Protein AF-0000000085169472 (afdb_homodimer)

Structure (mmCIF, N/CA/C/O backbone):
data_AF-0000000085169472-model_v1
#
loop_
_entity.id
_entity.type
_entity.pdbx_description
1 polymer 'Transcription regulator protein'
#
loop_
_atom_site.group_PDB
_atom_site.id
_atom_site.type_symbol
_atom_site.label_atom_id
_atom_site.label_alt_id
_atom_site.label_comp_id
_atom_site.label_asym_id
_atom_site.label_entity_id
_atom_site.label_seq_id
_atom_site.pdbx_PDB_ins_code
_atom_site.Cartn_x
_atom_site.Cartn_y
_atom_site.Cartn_z
_atom_site.occupancy
_atom_site.B_iso_or_equiv
_atom_site.auth_seq_id
_atom_site.auth_comp_id
_atom_site.auth_asym_id
_atom_site.auth_atom_id
_atom_site.pdbx_PDB_model_num
ATOM 1 N N . MET A 1 1 ? 3.627 -5.59 19.656 1 39.91 1 MET A N 1
ATOM 2 C CA . MET A 1 1 ? 2.457 -4.805 19.281 1 39.91 1 MET A CA 1
ATOM 3 C C . MET A 1 1 ? 1.813 -5.359 18.016 1 39.91 1 MET A C 1
ATOM 5 O O . MET A 1 1 ? 2.498 -5.934 17.172 1 39.91 1 MET A O 1
ATOM 9 N N . ALA A 1 2 ? 0.664 -5.656 18.109 1 50.5 2 ALA A N 1
ATOM 10 C CA . ALA A 1 2 ? -0.085 -6.316 17.047 1 50.5 2 ALA A CA 1
ATOM 11 C C . ALA A 1 2 ? 0.059 -5.566 15.719 1 50.5 2 ALA A C 1
ATOM 13 O O . ALA A 1 2 ? -0.008 -4.336 15.688 1 50.5 2 ALA A O 1
ATOM 14 N N . ASP A 1 3 ? 0.753 -6.105 14.781 1 62.78 3 ASP A N 1
ATOM 15 C CA . ASP A 1 3 ? 0.99 -5.488 13.484 1 62.78 3 ASP A CA 1
ATOM 16 C C . ASP A 1 3 ? -0.325 -5.094 12.812 1 62.78 3 ASP A C 1
ATOM 18 O O . ASP A 1 3 ? -1.241 -5.91 12.703 1 62.78 3 ASP A O 1
ATOM 22 N N . HIS A 1 4 ? -0.541 -3.74 12.797 1 83.44 4 HIS A N 1
ATOM 23 C CA . HIS A 1 4 ? -1.794 -3.299 12.195 1 83.44 4 HIS A CA 1
ATOM 24 C C . HIS A 1 4 ? -1.567 -2.742 10.797 1 83.44 4 HIS A C 1
ATOM 26 O O . HIS A 1 4 ? -1.521 -1.524 10.609 1 83.44 4 HIS A O 1
ATOM 32 N N . ILE A 1 5 ? -1.307 -3.586 9.852 1 90.56 5 ILE A N 1
ATOM 33 C CA . ILE A 1 5 ? -1.221 -3.158 8.461 1 90.56 5 ILE A CA 1
ATOM 34 C C . ILE A 1 5 ? -2.625 -2.979 7.883 1 90.56 5 ILE A C 1
ATOM 36 O O . ILE A 1 5 ? -3.416 -3.924 7.859 1 90.56 5 ILE A O 1
ATOM 40 N N . PRO A 1 6 ? -2.893 -1.798 7.441 1 92.69 6 PRO A N 1
ATOM 41 C CA . PRO A 1 6 ? -4.223 -1.586 6.867 1 92.69 6 PRO A CA 1
ATOM 42 C C . PRO A 1 6 ? -4.539 -2.559 5.73 1 92.69 6 PRO A C 1
ATOM 44 O O . PRO A 1 6 ? -3.66 -2.881 4.926 1 92.69 6 PRO A O 1
ATOM 47 N N . SER A 1 7 ? -5.836 -3.008 5.715 1 92.25 7 SER A N 1
ATOM 48 C CA . SER A 1 7 ? -6.273 -3.945 4.688 1 92.25 7 SER A CA 1
ATOM 49 C C . SER A 1 7 ? -6.062 -3.373 3.289 1 92.25 7 SER A C 1
ATOM 51 O O . SER A 1 7 ? -5.781 -4.113 2.344 1 92.25 7 SER A O 1
ATOM 53 N N . GLN A 1 8 ? -6.191 -2.051 3.152 1 92.75 8 GLN A N 1
ATOM 54 C CA . GLN A 1 8 ? -6.012 -1.396 1.861 1 92.75 8 GLN A CA 1
ATOM 55 C C . GLN A 1 8 ? -4.613 -1.642 1.308 1 92.75 8 GLN A C 1
ATOM 57 O O . GLN A 1 8 ? -4.445 -1.861 0.107 1 92.75 8 GLN A O 1
ATOM 62 N N . LEU A 1 9 ? -3.586 -1.605 2.145 1 94.75 9 LEU A N 1
ATOM 63 C CA . LEU A 1 9 ? -2.213 -1.845 1.711 1 94.75 9 LEU A CA 1
ATOM 64 C C . LEU A 1 9 ? -2.039 -3.279 1.224 1 94.75 9 LEU A C 1
ATOM 66 O O . LEU A 1 9 ? -1.456 -3.512 0.162 1 94.75 9 LEU A O 1
ATOM 70 N N . LYS A 1 10 ? -2.596 -4.16 1.931 1 93.62 10 LYS A N 1
ATOM 71 C CA . LYS A 1 10 ? -2.5 -5.57 1.56 1 93.62 10 LYS A CA 1
ATOM 72 C C . LYS A 1 10 ? -3.162 -5.832 0.21 1 93.62 10 LYS A C 1
ATOM 74 O O . LYS A 1 10 ? -2.578 -6.48 -0.659 1 93.62 10 LYS A O 1
ATOM 79 N N . LYS A 1 11 ? -4.285 -5.301 0.028 1 92.81 11 LYS A N 1
ATOM 80 C CA . LYS A 1 11 ? -5.008 -5.453 -1.231 1 92.81 11 LYS A CA 1
ATOM 81 C C . LYS A 1 11 ? -4.246 -4.801 -2.383 1 92.81 11 LYS A C 1
ATOM 83 O O . LYS A 1 11 ? -4.266 -5.301 -3.508 1 92.81 11 LYS A O 1
ATOM 88 N N . GLY A 1 12 ? -3.594 -3.746 -2.1 1 94.5 12 GLY A N 1
ATOM 89 C CA . GLY A 1 12 ? -2.902 -2.971 -3.117 1 94.5 12 GLY A CA 1
ATOM 90 C C . GLY A 1 12 ? -1.712 -3.697 -3.717 1 94.5 12 GLY A C 1
ATOM 91 O O . GLY A 1 12 ? -1.34 -3.449 -4.863 1 94.5 12 GLY A O 1
ATOM 92 N N . VAL A 1 13 ? -1.147 -4.594 -2.941 1 96.19 13 VAL A N 1
ATOM 93 C CA . VAL A 1 13 ? 0.065 -5.246 -3.422 1 96.19 13 VAL A CA 1
ATOM 94 C C . VAL A 1 13 ? -0.26 -6.668 -3.875 1 96.19 13 VAL A C 1
ATOM 96 O O . VAL A 1 13 ? 0.625 -7.402 -4.32 1 96.19 13 VAL A O 1
ATOM 99 N N . LEU A 1 14 ? -1.444 -7.051 -3.824 1 95.31 14 LEU A N 1
ATOM 100 C CA . LEU A 1 14 ? -1.821 -8.445 -4.031 1 95.31 14 LEU A CA 1
ATOM 101 C C . LEU A 1 14 ? -1.452 -8.906 -5.441 1 95.31 14 LEU A C 1
ATOM 103 O O . LEU A 1 14 ? -0.801 -9.938 -5.609 1 95.31 14 LEU A O 1
ATOM 107 N N . GLU A 1 15 ? -1.901 -8.219 -6.465 1 96.31 15 GLU A N 1
ATOM 108 C CA . GLU A 1 15 ? -1.594 -8.602 -7.84 1 96.31 15 GLU A CA 1
ATOM 109 C C . GLU A 1 15 ? -0.087 -8.648 -8.078 1 96.31 15 GLU A C 1
ATOM 111 O O . GLU A 1 15 ? 0.427 -9.617 -8.648 1 96.31 15 GLU A O 1
ATOM 116 N N . LEU A 1 16 ? 0.583 -7.648 -7.66 1 97.25 16 LEU A N 1
ATOM 117 C CA . LEU A 1 16 ? 2.033 -7.574 -7.793 1 97.25 16 LEU A CA 1
ATOM 118 C C . LEU A 1 16 ? 2.701 -8.805 -7.184 1 97.25 16 LEU A C 1
ATOM 120 O O . LEU A 1 16 ? 3.543 -9.438 -7.824 1 97.25 16 LEU A O 1
ATOM 124 N N . CYS A 1 17 ? 2.312 -9.156 -5.984 1 97 17 CYS A N 1
ATOM 125 C CA . CYS A 1 17 ? 2.926 -10.266 -5.27 1 97 17 CYS A CA 1
ATOM 126 C C . CYS A 1 17 ? 2.607 -11.594 -5.949 1 97 17 CYS A C 1
ATOM 128 O O . CYS A 1 17 ? 3.473 -12.461 -6.062 1 97 17 CYS A O 1
ATOM 130 N N . VAL A 1 18 ? 1.383 -11.734 -6.406 1 97 18 VAL A N 1
ATOM 131 C CA . VAL A 1 18 ? 0.989 -12.977 -7.07 1 97 18 VAL A CA 1
ATOM 132 C C . VAL A 1 18 ? 1.802 -13.156 -8.352 1 97 18 VAL A C 1
ATOM 134 O O . VAL A 1 18 ? 2.322 -14.242 -8.617 1 97 18 VAL A O 1
ATOM 137 N N . LEU A 1 19 ? 1.901 -12.117 -9.156 1 98.12 19 LEU A N 1
ATOM 138 C CA . LEU A 1 19 ? 2.686 -12.203 -10.383 1 98.12 19 LEU A CA 1
ATOM 139 C C . LEU A 1 19 ? 4.145 -12.516 -10.078 1 98.12 19 LEU A C 1
ATOM 141 O O . LEU A 1 19 ? 4.785 -13.281 -10.797 1 98.12 19 LEU A O 1
ATOM 145 N N . ALA A 1 20 ? 4.648 -11.922 -9.039 1 98.06 20 ALA A N 1
ATOM 146 C CA . ALA A 1 20 ? 6.035 -12.156 -8.648 1 98.06 20 ALA A CA 1
ATOM 147 C C . ALA A 1 20 ? 6.254 -13.617 -8.266 1 98.06 20 ALA A C 1
ATOM 149 O O . ALA A 1 20 ? 7.262 -14.227 -8.633 1 98.06 20 ALA A O 1
ATOM 150 N N . LEU A 1 21 ? 5.383 -14.141 -7.461 1 97.19 21 LEU A N 1
ATOM 151 C CA . LEU A 1 21 ? 5.488 -15.539 -7.062 1 97.19 21 LEU A CA 1
ATOM 152 C C . LEU A 1 21 ? 5.434 -16.453 -8.281 1 97.19 21 LEU A C 1
ATOM 154 O O . LEU A 1 21 ? 6.199 -17.422 -8.375 1 97.19 21 LEU A O 1
ATOM 158 N N . LEU A 1 22 ? 4.559 -16.156 -9.242 1 97.88 22 LEU A N 1
ATOM 159 C CA . LEU A 1 22 ? 4.422 -16.969 -10.445 1 97.88 22 LEU A CA 1
ATOM 160 C C . LEU A 1 22 ? 5.648 -16.844 -11.336 1 97.88 22 LEU A C 1
ATOM 162 O O . LEU A 1 22 ? 5.965 -17.75 -12.109 1 97.88 22 LEU A O 1
ATOM 166 N N . ALA A 1 23 ? 6.289 -15.672 -11.273 1 97.94 23 ALA A N 1
ATOM 167 C CA . ALA A 1 23 ? 7.523 -15.492 -12.031 1 97.94 23 ALA A CA 1
ATOM 168 C C . ALA A 1 23 ? 8.617 -16.422 -11.523 1 97.94 23 ALA A C 1
ATOM 170 O O . ALA A 1 23 ? 9.547 -16.75 -12.266 1 97.94 23 ALA A O 1
ATOM 171 N N . GLN A 1 24 ? 8.562 -16.781 -10.289 1 96.62 24 GLN A N 1
ATOM 172 C CA . GLN A 1 24 ? 9.539 -17.688 -9.695 1 96.62 24 GLN A CA 1
ATOM 173 C C . GLN A 1 24 ? 9.258 -19.141 -10.078 1 96.62 24 GLN A C 1
ATOM 175 O O . GLN A 1 24 ? 10.141 -20 -9.984 1 96.62 24 GLN A O 1
ATOM 180 N N . GLY A 1 25 ? 7.996 -19.484 -10.406 1 96.88 25 GLY A N 1
ATOM 181 C CA . GLY A 1 25 ? 7.57 -20.812 -10.812 1 96.88 25 GLY A CA 1
ATOM 182 C C . GLY A 1 25 ? 6.062 -20.969 -10.875 1 96.88 25 GLY A C 1
ATOM 183 O O . GLY A 1 25 ? 5.34 -20.328 -10.109 1 96.88 25 GLY A O 1
ATOM 184 N N . ASP A 1 26 ? 5.637 -21.875 -11.758 1 97.62 26 ASP A N 1
ATOM 185 C CA . ASP A 1 26 ? 4.211 -22.172 -11.836 1 97.62 26 ASP A CA 1
ATOM 186 C C . ASP A 1 26 ? 3.672 -22.641 -10.484 1 97.62 26 ASP A C 1
ATOM 188 O O . ASP A 1 26 ? 4.383 -23.297 -9.719 1 97.62 26 ASP A O 1
ATOM 192 N N . SER A 1 27 ? 2.465 -22.25 -10.203 1 95.62 27 SER A N 1
ATOM 193 C CA . SER A 1 27 ? 1.878 -22.609 -8.914 1 95.62 27 SER A CA 1
ATOM 194 C C . SER A 1 27 ? 0.357 -22.672 -9 1 95.62 27 SER A C 1
ATOM 196 O O . SER A 1 27 ? -0.237 -22.203 -9.977 1 95.62 27 SER A O 1
ATOM 198 N N . TYR A 1 28 ? -0.267 -23.312 -8.047 1 93.62 28 TYR A N 1
ATOM 199 C CA . TYR A 1 28 ? -1.722 -23.328 -7.949 1 93.62 28 TYR A CA 1
ATOM 200 C C . TYR A 1 28 ? -2.207 -22.359 -6.883 1 93.62 28 TYR A C 1
ATOM 202 O O . TYR A 1 28 ? -1.407 -21.828 -6.109 1 93.62 28 TYR A O 1
ATOM 210 N N . ALA A 1 29 ? -3.492 -22.062 -6.918 1 93.38 29 ALA A N 1
ATOM 211 C CA . ALA A 1 29 ? -4.074 -20.969 -6.141 1 93.38 29 ALA A CA 1
ATOM 212 C C . ALA A 1 29 ? -3.832 -21.172 -4.645 1 93.38 29 ALA A C 1
ATOM 214 O O . ALA A 1 29 ? -3.488 -20.234 -3.932 1 93.38 29 ALA A O 1
ATOM 215 N N . TYR A 1 30 ? -3.926 -22.359 -4.219 1 91.5 30 TYR A N 1
ATOM 216 C CA . TYR A 1 30 ? -3.74 -22.641 -2.799 1 91.5 30 TYR A CA 1
ATOM 217 C C . TYR A 1 30 ? -2.318 -22.312 -2.359 1 91.5 30 TYR A C 1
ATOM 219 O O . TYR A 1 30 ? -2.115 -21.719 -1.301 1 91.5 30 TYR A O 1
ATOM 227 N N . ASP A 1 31 ? -1.383 -22.797 -3.035 1 93.31 31 ASP A N 1
ATOM 228 C CA . ASP A 1 31 ? 0.024 -22.547 -2.738 1 93.31 31 ASP A CA 1
ATOM 229 C C . ASP A 1 31 ? 0.322 -21.047 -2.736 1 93.31 31 ASP A C 1
ATOM 231 O O . ASP A 1 31 ? 1.03 -20.547 -1.858 1 93.31 31 ASP A O 1
ATOM 235 N N . LEU A 1 32 ? -0.209 -20.312 -3.686 1 94.94 32 LEU A N 1
ATOM 236 C CA . LEU A 1 32 ? -0.05 -18.859 -3.742 1 94.94 32 LEU A CA 1
ATOM 237 C C . LEU A 1 32 ? -0.631 -18.203 -2.496 1 94.94 32 LEU A C 1
ATOM 239 O O . LEU A 1 32 ? 0.01 -17.344 -1.889 1 94.94 32 LEU A O 1
ATOM 243 N N . ALA A 1 33 ? -1.833 -18.594 -2.125 1 93.38 33 ALA A N 1
ATOM 244 C CA . ALA A 1 33 ? -2.506 -18.047 -0.952 1 93.38 33 ALA A CA 1
ATOM 245 C C . ALA A 1 33 ? -1.686 -18.281 0.313 1 93.38 33 ALA A C 1
ATOM 247 O O . ALA A 1 33 ? -1.556 -17.375 1.151 1 93.38 33 ALA A O 1
ATOM 248 N N . ARG A 1 34 ? -1.184 -19.438 0.42 1 92.25 34 ARG A N 1
ATOM 249 C CA . ARG A 1 34 ? -0.379 -19.797 1.584 1 92.25 34 ARG A CA 1
ATOM 250 C C . ARG A 1 34 ? 0.875 -18.938 1.669 1 92.25 34 ARG A C 1
ATOM 252 O O . ARG A 1 34 ? 1.219 -18.438 2.742 1 92.25 34 ARG A O 1
ATOM 259 N N . ASN A 1 35 ? 1.586 -18.797 0.582 1 92 35 ASN A N 1
ATOM 260 C CA . ASN A 1 35 ? 2.791 -17.984 0.546 1 92 35 ASN A CA 1
ATOM 261 C C . ASN A 1 35 ? 2.486 -16.516 0.887 1 92 35 ASN A C 1
ATOM 263 O O . ASN A 1 35 ? 3.232 -15.883 1.631 1 92 35 ASN A O 1
ATOM 267 N N . LEU A 1 36 ? 1.405 -15.984 0.36 1 92.19 36 LEU A N 1
ATOM 268 C CA . LEU A 1 36 ? 1.018 -14.594 0.607 1 92.19 36 LEU A CA 1
ATOM 269 C C . LEU A 1 36 ? 0.623 -14.398 2.066 1 92.19 36 LEU A C 1
ATOM 271 O O . LEU A 1 36 ? 0.947 -13.367 2.666 1 92.19 36 LEU A O 1
ATOM 275 N N . ALA A 1 37 ? -0.19 -15.328 2.607 1 90.25 37 ALA A N 1
ATOM 276 C CA . ALA A 1 37 ? -0.566 -15.266 4.016 1 90.25 37 ALA A CA 1
ATOM 277 C C . ALA A 1 37 ? 0.668 -15.203 4.91 1 90.25 37 ALA A C 1
ATOM 279 O O . ALA A 1 37 ? 0.708 -14.43 5.871 1 90.25 37 ALA A O 1
ATOM 280 N N . GLN A 1 38 ? 1.667 -15.961 4.523 1 88 38 GLN A N 1
ATOM 281 C CA . GLN A 1 38 ? 2.896 -16.016 5.309 1 88 38 GLN A CA 1
ATOM 282 C C . GLN A 1 38 ? 3.703 -14.734 5.16 1 88 38 GLN A C 1
ATOM 284 O O . GLN A 1 38 ? 4.281 -14.242 6.133 1 88 38 GLN A O 1
ATOM 289 N N . ALA A 1 39 ? 3.678 -14.188 4.039 1 86.44 39 ALA A N 1
ATOM 290 C CA . ALA A 1 39 ? 4.574 -13.078 3.746 1 86.44 39 ALA A CA 1
ATOM 291 C C . ALA A 1 39 ? 3.932 -11.742 4.125 1 86.44 39 ALA A C 1
ATOM 293 O O . ALA A 1 39 ? 4.602 -10.852 4.66 1 86.44 39 ALA A O 1
ATOM 294 N N . VAL A 1 40 ? 2.643 -11.555 3.83 1 86.62 40 VAL A N 1
ATOM 295 C CA . VAL A 1 40 ? 2.035 -10.242 4.02 1 86.62 40 VAL A CA 1
ATOM 296 C C . VAL A 1 40 ? 0.724 -10.383 4.789 1 86.62 40 VAL A C 1
ATOM 298 O O . VAL A 1 40 ? -0.061 -9.438 4.871 1 86.62 40 VAL A O 1
ATOM 301 N N . ASP A 1 41 ? 0.448 -11.508 5.414 1 86.69 41 ASP A N 1
ATOM 302 C CA . ASP A 1 41 ? -0.727 -11.758 6.242 1 86.69 41 ASP A CA 1
ATOM 303 C C . ASP A 1 41 ? -2.014 -11.445 5.48 1 86.69 41 ASP A C 1
ATOM 305 O O . ASP A 1 41 ? -2.877 -10.719 5.98 1 86.69 41 ASP A O 1
ATOM 309 N N . MET A 1 42 ? -2.043 -11.883 4.27 1 81.75 42 MET A N 1
ATOM 310 C CA . MET A 1 42 ? -3.254 -11.75 3.463 1 81.75 42 MET A CA 1
ATOM 311 C C . MET A 1 42 ? -4.098 -13.016 3.539 1 81.75 42 MET A C 1
ATOM 313 O O . MET A 1 42 ? -3.559 -14.125 3.582 1 81.75 42 MET A O 1
ATOM 317 N N . GLY A 1 43 ? -5.387 -12.766 3.84 1 67.69 43 GLY A N 1
ATOM 318 C CA . GLY A 1 43 ? -6.266 -13.922 3.947 1 67.69 43 GLY A CA 1
ATOM 319 C C . GLY A 1 43 ? -6.375 -14.711 2.658 1 67.69 43 GLY A C 1
ATOM 320 O O . GLY A 1 43 ? -6.184 -14.164 1.57 1 67.69 43 GLY A O 1
ATOM 321 N N . GLU A 1 44 ? -6.648 -15.914 2.688 1 63.81 44 GLU A N 1
ATOM 322 C CA . GLU A 1 44 ? -6.754 -16.906 1.626 1 63.81 44 GLU A CA 1
ATOM 323 C C . GLU A 1 44 ? -7.891 -16.578 0.666 1 63.81 44 GLU A C 1
ATOM 325 O O . GLU A 1 44 ? -7.812 -16.875 -0.527 1 63.81 44 GLU A O 1
ATOM 330 N N . GLY A 1 45 ? -8.812 -15.812 1.125 1 72.81 45 GLY A N 1
ATOM 331 C CA . GLY A 1 45 ? -10.008 -15.672 0.308 1 72.81 45 GLY A CA 1
ATOM 332 C C . GLY A 1 45 ? -9.844 -14.664 -0.82 1 72.81 45 GLY A C 1
ATOM 333 O O . GLY A 1 45 ? -10.68 -14.602 -1.724 1 72.81 45 GLY A O 1
ATOM 334 N N . THR A 1 46 ? -8.781 -13.984 -0.962 1 82.69 46 THR A N 1
ATOM 335 C CA . THR A 1 46 ? -8.672 -12.906 -1.932 1 82.69 46 THR A CA 1
ATOM 336 C C . THR A 1 46 ? -7.977 -13.383 -3.201 1 82.69 46 THR A C 1
ATOM 338 O O . THR A 1 46 ? -7.957 -12.672 -4.211 1 82.69 46 THR A O 1
ATOM 341 N N . ILE A 1 47 ? -7.598 -14.602 -3.309 1 89.81 47 ILE A N 1
ATOM 342 C CA . ILE A 1 47 ? -6.719 -15.047 -4.383 1 89.81 47 ILE A CA 1
ATOM 343 C C . ILE A 1 47 ? -7.551 -15.539 -5.562 1 89.81 47 ILE A C 1
ATOM 345 O O . ILE A 1 47 ? -7.219 -15.273 -6.719 1 89.81 47 ILE A O 1
ATOM 349 N N . TYR A 1 48 ? -8.68 -16.188 -5.27 1 90.75 48 TYR A N 1
ATOM 350 C CA . TYR A 1 48 ? -9.422 -16.859 -6.328 1 90.75 48 TYR A CA 1
ATOM 351 C C . TYR A 1 48 ? -10.008 -15.844 -7.305 1 90.75 48 TYR A C 1
ATOM 353 O O . TYR A 1 48 ? -9.836 -15.969 -8.523 1 90.75 48 TYR A O 1
ATOM 361 N N . PRO A 1 49 ? -10.695 -14.883 -6.852 1 93.69 49 PRO A N 1
ATOM 362 C CA . PRO A 1 49 ? -11.188 -13.867 -7.781 1 93.69 49 PRO A CA 1
ATOM 363 C C . PRO A 1 49 ? -10.07 -13.172 -8.547 1 93.69 49 PRO A C 1
ATOM 365 O O . PRO A 1 49 ? -10.219 -12.875 -9.734 1 93.69 49 PRO A O 1
ATOM 368 N N . LEU A 1 50 ? -8.984 -12.938 -7.961 1 95.62 50 LEU A N 1
ATOM 369 C CA . LEU A 1 50 ? -7.84 -12.312 -8.617 1 95.62 50 LEU A CA 1
ATOM 370 C C . LEU A 1 50 ? -7.305 -13.203 -9.742 1 95.62 50 LEU A C 1
ATOM 372 O O . LEU A 1 50 ? -7.031 -12.719 -10.844 1 95.62 50 LEU A O 1
ATOM 376 N N . MET A 1 51 ? -7.172 -14.492 -9.453 1 95.31 51 MET A N 1
ATOM 377 C CA . MET A 1 51 ? -6.652 -15.422 -10.453 1 95.31 51 MET A CA 1
ATOM 378 C C . MET A 1 51 ? -7.547 -15.445 -11.688 1 95.31 51 MET A C 1
ATOM 380 O O . MET A 1 51 ? -7.055 -15.453 -12.82 1 95.31 51 MET A O 1
ATOM 384 N N . ARG A 1 52 ? -8.844 -15.477 -11.43 1 95.12 52 ARG A N 1
ATOM 385 C CA . ARG A 1 52 ? -9.789 -15.445 -12.539 1 95.12 52 ARG A CA 1
ATOM 386 C C . ARG A 1 52 ? -9.609 -14.18 -13.375 1 95.12 52 ARG A C 1
ATOM 388 O O . ARG A 1 52 ? -9.586 -14.242 -14.609 1 95.12 52 ARG A O 1
ATOM 395 N N . ARG A 1 53 ? -9.484 -13.031 -12.742 1 97.12 53 ARG A N 1
ATOM 396 C CA . ARG A 1 53 ? -9.305 -11.766 -13.445 1 97.12 53 ARG A CA 1
ATOM 397 C C . ARG A 1 53 ? -7.996 -11.758 -14.227 1 97.12 53 ARG A C 1
ATOM 399 O O . ARG A 1 53 ? -7.961 -11.328 -15.383 1 97.12 53 ARG A O 1
ATOM 406 N N . LEU A 1 54 ? -6.926 -12.25 -13.641 1 98.06 54 LEU A N 1
ATOM 407 C CA . LEU A 1 54 ? -5.621 -12.281 -14.289 1 98.06 54 LEU A CA 1
ATOM 408 C C . LEU A 1 54 ? -5.652 -13.156 -15.531 1 98.06 54 LEU A C 1
ATOM 410 O O . LEU A 1 54 ? -4.996 -12.852 -16.531 1 98.06 54 LEU A O 1
ATOM 414 N N . GLN A 1 55 ? -6.379 -14.227 -15.406 1 97.88 55 GLN A N 1
ATOM 415 C CA . GLN A 1 55 ? -6.555 -15.102 -16.562 1 97.88 55 GLN A CA 1
ATOM 416 C C . GLN A 1 55 ? -7.359 -14.414 -17.656 1 97.88 55 GLN A C 1
ATOM 418 O O . GLN A 1 55 ? -6.977 -14.445 -18.828 1 97.88 55 GLN A O 1
ATOM 423 N N . THR A 1 56 ? -8.469 -13.812 -17.266 1 97.62 56 THR A N 1
ATOM 424 C CA . THR A 1 56 ? -9.328 -13.094 -18.203 1 97.62 56 THR A CA 1
ATOM 425 C C . THR A 1 56 ? -8.547 -11.977 -18.891 1 97.62 56 THR A C 1
ATOM 427 O O . THR A 1 56 ? -8.727 -11.742 -20.094 1 97.62 56 THR A O 1
ATOM 430 N N . ASP A 1 57 ? -7.613 -11.336 -18.172 1 97.94 57 ASP A N 1
ATOM 431 C CA . ASP A 1 57 ? -6.828 -10.211 -18.672 1 97.94 57 ASP A CA 1
ATOM 432 C C . ASP A 1 57 ? -5.641 -10.703 -19.5 1 97.94 57 ASP A C 1
ATOM 434 O O . ASP A 1 57 ? -4.906 -9.906 -20.078 1 97.94 57 ASP A O 1
ATOM 438 N N . GLY A 1 58 ? -5.434 -12 -19.516 1 98.44 58 GLY A N 1
ATOM 439 C CA . GLY A 1 58 ? -4.379 -12.602 -20.312 1 98.44 58 GLY A CA 1
ATOM 440 C C . GLY A 1 58 ? -3.008 -12.492 -19.672 1 98.44 58 GLY A C 1
ATOM 441 O O . GLY A 1 58 ? -1.99 -12.648 -20.359 1 98.44 58 GLY A O 1
ATOM 442 N N . LEU A 1 59 ? -2.92 -12.188 -18.391 1 98.69 59 LEU A N 1
ATOM 443 C CA . LEU A 1 59 ? -1.65 -12.016 -17.688 1 98.69 59 LEU A CA 1
ATOM 444 C C . LEU A 1 59 ? -1.114 -13.359 -17.203 1 98.69 59 LEU A C 1
ATOM 446 O O . LEU A 1 59 ? 0.081 -13.492 -16.922 1 98.69 59 LEU A O 1
ATOM 450 N N . VAL A 1 60 ? -2.023 -14.352 -16.969 1 98.62 60 VAL A N 1
ATOM 451 C CA . VAL A 1 60 ? -1.653 -15.695 -16.562 1 98.62 60 VAL A CA 1
ATOM 452 C C . VAL A 1 60 ? -2.412 -16.719 -17.406 1 98.62 60 VAL A C 1
ATOM 454 O O . VAL A 1 60 ? -3.527 -16.453 -17.859 1 98.62 60 VAL A O 1
ATOM 457 N N . ASP A 1 61 ? -1.766 -17.828 -17.609 1 98.44 61 ASP A N 1
ATOM 458 C CA . ASP A 1 61 ? -2.391 -19.016 -18.203 1 98.44 61 ASP A CA 1
ATOM 459 C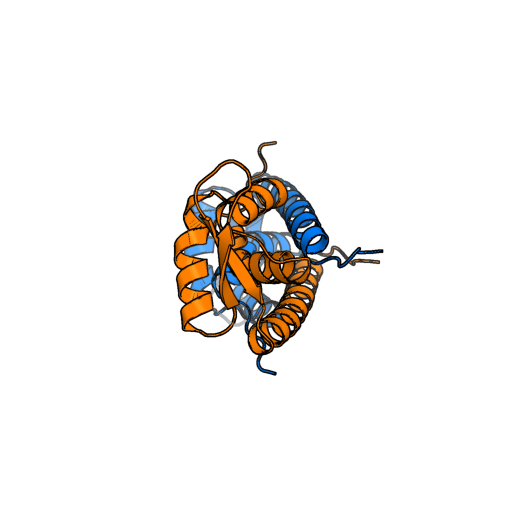 C . ASP A 1 61 ? -2.533 -20.125 -17.188 1 98.44 61 ASP A C 1
ATOM 461 O O . ASP A 1 61 ? -1.912 -20.094 -16.109 1 98.44 61 ASP A O 1
ATOM 465 N N . SER A 1 62 ? -3.375 -21.047 -17.5 1 97.12 62 SER A N 1
ATOM 466 C CA . SER A 1 62 ? -3.531 -22.172 -16.578 1 97.12 62 SER A CA 1
ATOM 467 C C . SER A 1 62 ? -3.477 -23.5 -17.328 1 97.12 62 SER A C 1
ATOM 469 O O . SER A 1 62 ? -3.693 -23.547 -18.547 1 97.12 62 SER A O 1
ATOM 471 N N . TYR A 1 63 ? -3.08 -24.547 -16.719 1 96.06 63 TYR A N 1
ATOM 472 C CA . TYR A 1 63 ? -3.086 -25.906 -17.219 1 96.06 63 TYR A CA 1
ATOM 473 C C . TYR A 1 63 ? -3.314 -26.906 -16.094 1 96.06 63 TYR A C 1
ATOM 475 O O . TYR A 1 63 ? -3.098 -26.594 -14.922 1 96.06 63 TYR A O 1
ATOM 483 N N . GLN A 1 64 ? -3.828 -28.078 -16.469 1 94.88 64 GLN A N 1
ATOM 484 C CA . GLN A 1 64 ? -4.047 -29.141 -15.484 1 94.88 64 GLN A CA 1
ATOM 485 C C . GLN A 1 64 ? -2.795 -29.984 -15.305 1 94.88 64 GLN A C 1
ATOM 487 O O . GLN A 1 64 ? -2.139 -30.344 -16.281 1 94.88 64 GLN A O 1
ATOM 492 N N . GLN A 1 65 ? -2.412 -30.141 -14.008 1 89.88 65 GLN A N 1
ATOM 493 C CA . GLN A 1 65 ? -1.291 -31.031 -13.727 1 89.88 65 GLN A CA 1
ATOM 494 C C . GLN A 1 65 ? -1.707 -32.156 -12.789 1 89.88 65 GLN A C 1
ATOM 496 O O . GLN A 1 65 ? -2.305 -31.906 -11.734 1 89.88 65 GLN A O 1
ATOM 501 N N . GLU A 1 66 ? -1.438 -33.344 -13.242 1 83 66 GLU A N 1
ATOM 502 C CA . GLU A 1 66 ? -1.798 -34.531 -12.453 1 83 66 GLU A CA 1
ATOM 503 C C . GLU A 1 66 ? -0.927 -34.656 -11.203 1 83 66 GLU A C 1
ATOM 505 O O . GLU A 1 66 ? 0.275 -34.375 -11.25 1 83 66 GLU A O 1
ATOM 510 N N . SER A 1 67 ? -1.611 -34.656 -10.094 1 74.38 67 SER A N 1
ATOM 511 C CA . SER A 1 67 ? -0.862 -34.906 -8.867 1 74.38 67 SER A CA 1
ATOM 512 C C . SER A 1 67 ? -0.547 -36.375 -8.688 1 74.38 67 SER A C 1
ATOM 514 O O . SER A 1 67 ? -1.174 -37.25 -9.312 1 74.38 67 SER A O 1
ATOM 516 N N . GLU A 1 68 ? 0.704 -36.75 -8.086 1 69.44 68 GLU A N 1
ATOM 517 C CA . GLU A 1 68 ? 1.066 -38.125 -7.852 1 69.44 68 GLU A CA 1
ATOM 518 C C . GLU A 1 68 ? -0.024 -38.875 -7.07 1 69.44 68 GLU A C 1
ATOM 520 O O . GLU A 1 68 ? -0.283 -40.031 -7.312 1 69.44 68 GLU A O 1
ATOM 525 N N . SER A 1 69 ? -0.538 -38.344 -6.035 1 67.69 69 SER A N 1
ATOM 526 C CA . SER A 1 69 ? -1.454 -39.094 -5.172 1 67.69 69 SER A CA 1
ATOM 527 C C . SER A 1 69 ? -2.803 -38.375 -5.07 1 67.69 69 SER A C 1
ATOM 529 O O . SER A 1 69 ? -3.566 -38.625 -4.133 1 67.69 69 SER A O 1
ATOM 531 N N . GLY A 1 70 ? -3.08 -37.625 -6.18 1 68.31 70 GLY A N 1
ATOM 532 C CA . GLY A 1 70 ? -4.371 -36.969 -6.016 1 68.31 70 GLY A CA 1
ATOM 533 C C . GLY A 1 70 ? -4.902 -36.375 -7.305 1 68.31 70 GLY A C 1
ATOM 534 O O . GLY A 1 70 ? -4.336 -36.594 -8.375 1 68.31 70 GLY A O 1
ATOM 535 N N . PRO A 1 71 ? -6.094 -35.812 -7.219 1 76.44 71 PRO A N 1
ATOM 536 C CA . PRO A 1 71 ? -6.73 -35.219 -8.383 1 76.44 71 PRO A CA 1
ATOM 537 C C . PRO A 1 71 ? -5.836 -34.188 -9.062 1 76.44 71 PRO A C 1
ATOM 539 O O . PRO A 1 71 ? -4.855 -33.719 -8.477 1 76.44 71 PRO A O 1
ATOM 542 N N . SER A 1 72 ? -6.113 -34.062 -10.242 1 86.62 72 SER A N 1
ATOM 543 C CA . SER A 1 72 ? -5.414 -33.031 -11.016 1 86.62 72 SER A CA 1
ATOM 544 C C . SER A 1 72 ? -5.602 -31.656 -10.398 1 86.62 72 SER A C 1
ATOM 546 O O . SER A 1 72 ? -6.617 -31.406 -9.75 1 86.62 72 SER A O 1
ATOM 548 N N . ARG A 1 73 ? -4.555 -30.906 -10.352 1 89.69 73 ARG A N 1
ATOM 549 C CA . ARG A 1 73 ? -4.637 -29.516 -9.906 1 89.69 73 ARG A CA 1
ATOM 550 C C . ARG A 1 73 ? -4.445 -28.547 -11.07 1 89.69 73 ARG A C 1
ATOM 552 O O . ARG A 1 73 ? -3.697 -28.844 -12.008 1 89.69 73 ARG A O 1
ATOM 559 N N . LYS A 1 74 ? -5.188 -27.484 -10.922 1 93.44 74 LYS A N 1
ATOM 560 C CA . LYS A 1 74 ? -5.008 -26.406 -11.883 1 93.44 74 LYS A CA 1
ATOM 561 C C . LYS A 1 74 ? -3.801 -25.547 -11.531 1 93.44 74 LYS A C 1
ATOM 563 O O . LYS A 1 74 ? -3.762 -24.938 -10.461 1 93.44 74 LYS A O 1
ATOM 568 N N . TYR A 1 75 ? -2.814 -25.547 -12.453 1 96.06 75 TYR A N 1
ATOM 569 C CA . TYR A 1 75 ? -1.611 -24.75 -12.281 1 96.06 75 TYR A CA 1
ATOM 570 C C . TYR A 1 75 ? -1.679 -23.484 -13.125 1 96.06 75 TYR A C 1
ATOM 572 O O . TYR A 1 75 ? -2.301 -23.469 -14.195 1 96.06 75 TYR A O 1
ATOM 580 N N . TYR A 1 76 ? -1.052 -22.469 -12.586 1 97.5 76 TYR A N 1
ATOM 581 C CA . TYR A 1 76 ? -0.989 -21.188 -13.281 1 97.5 76 TYR A CA 1
ATOM 582 C C . TYR A 1 76 ? 0.447 -20.828 -13.648 1 97.5 76 TYR A C 1
ATOM 584 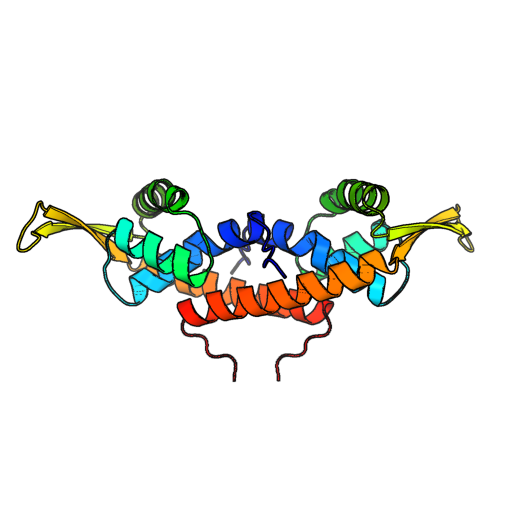O O . TYR A 1 76 ? 1.38 -21.141 -12.906 1 97.5 76 TYR A O 1
ATOM 592 N N . ARG A 1 77 ? 0.582 -20.172 -14.766 1 98.19 77 ARG A N 1
ATOM 593 C CA . ARG A 1 77 ? 1.87 -19.703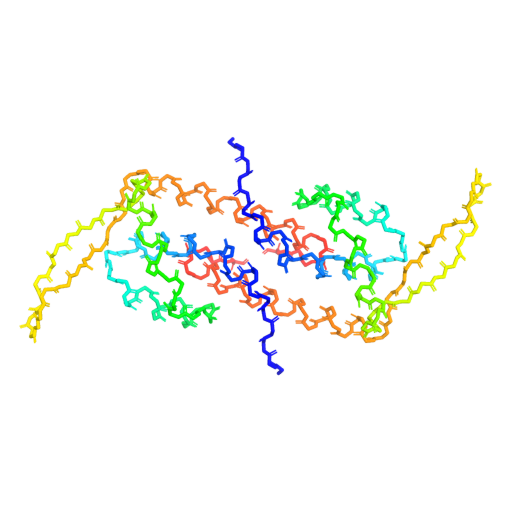 -15.266 1 98.19 77 ARG A CA 1
ATOM 594 C C . ARG A 1 77 ? 1.757 -18.297 -15.836 1 98.19 77 ARG A C 1
ATOM 596 O O . ARG A 1 77 ? 0.747 -17.938 -16.453 1 98.19 77 ARG A O 1
ATOM 603 N N . LEU A 1 78 ? 2.828 -17.547 -15.703 1 98.12 78 LEU A N 1
ATOM 604 C CA . LEU A 1 78 ? 2.867 -16.188 -16.25 1 98.12 78 LEU A CA 1
ATOM 605 C C . LEU A 1 78 ? 2.969 -16.234 -17.781 1 98.12 78 LEU A C 1
ATOM 607 O O . LEU A 1 78 ? 3.701 -17.062 -18.328 1 98.12 78 LEU A O 1
ATOM 611 N N . THR A 1 79 ? 2.178 -15.344 -18.375 1 98.62 79 THR A N 1
ATOM 612 C CA . THR A 1 79 ? 2.371 -15.109 -19.812 1 98.62 79 THR A CA 1
ATOM 613 C C . THR A 1 79 ? 3.424 -14.031 -20.031 1 98.62 79 THR A C 1
ATOM 615 O O . THR A 1 79 ? 3.93 -13.43 -19.094 1 98.62 79 THR A O 1
ATOM 618 N N . GLU A 1 80 ? 3.752 -13.773 -21.297 1 98.44 80 GLU A N 1
ATOM 619 C CA . GLU A 1 80 ? 4.629 -12.656 -21.625 1 98.44 80 GLU A CA 1
ATOM 620 C C . GLU A 1 80 ? 4.023 -11.328 -21.188 1 98.44 80 GLU A C 1
ATOM 622 O O . GLU A 1 80 ? 4.723 -10.469 -20.656 1 98.44 80 GLU A O 1
ATOM 627 N N . ALA A 1 81 ? 2.748 -11.172 -21.375 1 98.56 81 ALA A N 1
ATOM 628 C CA . ALA A 1 81 ? 2.047 -9.969 -20.922 1 98.56 81 ALA A CA 1
ATOM 629 C C . ALA A 1 81 ? 2.098 -9.844 -19.406 1 98.56 81 ALA A C 1
ATOM 631 O O . ALA A 1 81 ? 2.213 -8.734 -18.875 1 98.56 81 ALA A O 1
ATOM 632 N N . GLY A 1 82 ? 1.968 -10.992 -18.734 1 98.62 82 GLY A N 1
ATOM 633 C CA . GLY A 1 82 ? 2.078 -11 -17.281 1 98.62 82 GLY A CA 1
ATOM 634 C C . GLY A 1 82 ? 3.438 -10.555 -16.781 1 98.62 82 GLY A C 1
ATOM 635 O O . GLY A 1 82 ? 3.531 -9.82 -15.797 1 98.62 82 GLY A O 1
ATOM 636 N N . LEU A 1 83 ? 4.469 -10.984 -17.516 1 98.38 83 LEU A N 1
ATOM 637 C CA . LEU A 1 83 ? 5.828 -10.602 -17.156 1 98.38 83 LEU A CA 1
ATOM 638 C C . LEU A 1 83 ? 6.039 -9.102 -17.359 1 98.38 83 LEU A C 1
ATOM 640 O O . LEU A 1 83 ? 6.672 -8.445 -16.516 1 98.38 83 LEU A O 1
ATOM 644 N N . LEU A 1 84 ? 5.523 -8.594 -18.391 1 98.12 84 LEU A N 1
ATOM 645 C CA . LEU A 1 84 ? 5.613 -7.16 -18.656 1 98.12 84 LEU A CA 1
ATOM 646 C C . LEU A 1 84 ? 4.863 -6.367 -17.594 1 98.12 84 LEU A C 1
ATOM 648 O O . LEU A 1 84 ? 5.355 -5.344 -17.109 1 98.12 84 LEU A O 1
ATOM 652 N N . SER A 1 85 ? 3.676 -6.875 -17.234 1 97.94 85 SER A N 1
ATOM 653 C CA . SER A 1 85 ? 2.891 -6.223 -16.188 1 97.94 85 SER A CA 1
ATOM 654 C C . SER A 1 85 ? 3.629 -6.238 -14.859 1 97.94 85 SER A C 1
ATOM 656 O O . SER A 1 85 ? 3.648 -5.234 -14.148 1 97.94 85 SER A O 1
ATOM 658 N N . LEU A 1 86 ? 4.223 -7.348 -14.539 1 97.94 86 LEU A N 1
ATOM 659 C CA . LEU A 1 86 ? 5.004 -7.457 -13.312 1 97.94 86 LEU A CA 1
ATOM 660 C C . LEU A 1 86 ? 6.121 -6.418 -13.281 1 97.94 86 LEU A C 1
ATOM 662 O O . LEU A 1 86 ? 6.309 -5.73 -12.273 1 97.94 86 LEU A O 1
ATOM 666 N N . THR A 1 87 ? 6.848 -6.344 -14.367 1 97.69 87 THR A N 1
ATOM 667 C CA . THR A 1 87 ? 7.961 -5.402 -14.445 1 97.69 87 THR A CA 1
ATOM 668 C C . THR A 1 87 ? 7.477 -3.973 -14.234 1 97.69 87 THR A C 1
ATOM 670 O O . THR A 1 87 ? 8.07 -3.219 -13.461 1 97.69 87 THR A O 1
ATOM 673 N N . ALA A 1 88 ? 6.402 -3.605 -14.844 1 97.56 88 ALA A N 1
ATOM 674 C CA . ALA A 1 88 ? 5.836 -2.266 -14.711 1 97.56 88 ALA A CA 1
ATOM 675 C C . ALA A 1 88 ? 5.379 -2.006 -13.273 1 97.56 88 ALA A C 1
ATOM 677 O O . ALA A 1 88 ? 5.645 -0.938 -12.719 1 97.56 88 ALA A O 1
ATOM 678 N N . GLN A 1 89 ? 4.68 -2.98 -12.719 1 97.38 89 GLN A N 1
ATOM 679 C CA . GLN A 1 89 ? 4.176 -2.822 -11.359 1 97.38 89 GLN A CA 1
ATOM 680 C C . GLN A 1 89 ? 5.32 -2.736 -10.359 1 97.38 89 GLN A C 1
ATOM 682 O O . GLN A 1 89 ? 5.23 -2.004 -9.367 1 97.38 89 GLN A O 1
ATOM 687 N N . LYS A 1 90 ? 6.355 -3.518 -10.578 1 97 90 LYS A N 1
ATOM 688 C CA . LYS A 1 90 ? 7.535 -3.457 -9.711 1 97 90 LYS A CA 1
ATOM 689 C C . LYS A 1 90 ? 8.148 -2.059 -9.711 1 97 90 LYS A C 1
ATOM 691 O O . LYS A 1 90 ? 8.516 -1.536 -8.656 1 97 90 LYS A O 1
ATOM 696 N N . GLN A 1 91 ? 8.242 -1.513 -10.836 1 96.81 91 GLN A N 1
ATOM 697 C CA . GLN A 1 91 ? 8.773 -0.158 -10.945 1 96.81 91 GLN A CA 1
ATOM 698 C C . GLN A 1 91 ? 7.879 0.845 -10.227 1 96.81 91 GLN A C 1
ATOM 700 O O . GLN A 1 91 ? 8.367 1.72 -9.508 1 96.81 91 GLN A O 1
ATOM 705 N N . ASP A 1 92 ? 6.598 0.7 -10.453 1 96.12 92 ASP A N 1
ATOM 706 C CA . ASP A 1 92 ? 5.641 1.57 -9.773 1 96.12 92 ASP A CA 1
ATOM 707 C C . ASP A 1 92 ? 5.754 1.431 -8.258 1 96.12 92 ASP A C 1
ATOM 709 O O . ASP A 1 92 ? 5.727 2.428 -7.535 1 96.12 92 ASP A O 1
ATOM 713 N N . TRP A 1 93 ? 5.887 0.201 -7.816 1 96.56 93 TRP A N 1
ATOM 714 C CA . TRP A 1 93 ? 6.02 -0.078 -6.391 1 96.56 93 TRP A CA 1
ATOM 715 C C . TRP A 1 93 ? 7.25 0.606 -5.812 1 96.56 93 TRP A C 1
ATOM 717 O O . TRP A 1 93 ? 7.176 1.253 -4.766 1 96.56 93 TRP A O 1
ATOM 727 N N . GLN A 1 94 ? 8.328 0.486 -6.469 1 95.69 94 GLN A N 1
ATOM 728 C CA . GLN A 1 94 ? 9.578 1.078 -6 1 95.69 94 GLN A CA 1
ATOM 729 C C . GLN A 1 94 ? 9.469 2.6 -5.93 1 95.69 94 GLN A C 1
ATOM 731 O O . GLN A 1 94 ? 9.906 3.213 -4.953 1 95.69 94 GLN A O 1
ATOM 736 N N . ARG A 1 95 ? 8.898 3.18 -6.906 1 94.44 95 ARG A N 1
ATOM 737 C CA . ARG A 1 95 ? 8.719 4.629 -6.91 1 94.44 95 ARG A CA 1
ATOM 738 C C . ARG A 1 95 ? 7.777 5.066 -5.789 1 94.44 95 ARG A C 1
ATOM 740 O O . ARG A 1 95 ? 8.031 6.062 -5.113 1 94.44 95 ARG A O 1
ATOM 747 N N . PHE A 1 96 ? 6.703 4.332 -5.656 1 95.56 96 PHE A N 1
ATOM 748 C CA . PHE A 1 96 ? 5.707 4.648 -4.637 1 95.56 96 PHE A CA 1
ATOM 749 C C . PHE A 1 96 ? 6.316 4.562 -3.242 1 95.56 96 PHE A C 1
ATOM 751 O O . PHE A 1 96 ? 6.164 5.484 -2.436 1 95.56 96 PHE A O 1
ATOM 758 N N . THR A 1 97 ? 6.98 3.461 -2.977 1 96.56 97 THR A N 1
ATOM 759 C CA . THR A 1 97 ? 7.594 3.281 -1.664 1 96.56 97 THR A CA 1
ATOM 760 C C . THR A 1 97 ? 8.641 4.359 -1.403 1 96.56 97 THR A C 1
ATOM 762 O O . THR A 1 97 ? 8.75 4.863 -0.286 1 96.56 97 THR A O 1
ATOM 765 N N . ALA A 1 98 ? 9.414 4.754 -2.4 1 95.25 98 ALA A N 1
ATOM 766 C CA . ALA A 1 98 ? 10.391 5.828 -2.25 1 95.25 98 ALA A CA 1
ATOM 767 C C . ALA A 1 98 ? 9.711 7.145 -1.895 1 95.25 98 ALA A C 1
ATOM 769 O O . ALA A 1 98 ? 10.211 7.906 -1.064 1 95.25 98 ALA A O 1
ATOM 770 N N . SER A 1 99 ? 8.625 7.402 -2.51 1 94.62 99 SER A N 1
ATOM 771 C CA . SER A 1 99 ? 7.887 8.633 -2.244 1 94.62 99 SER A CA 1
ATOM 772 C C . SER A 1 99 ? 7.359 8.664 -0.814 1 94.62 99 SER A C 1
ATOM 774 O O . SER A 1 99 ? 7.477 9.68 -0.125 1 94.62 99 SER A O 1
ATOM 776 N N . VAL A 1 100 ? 6.77 7.594 -0.403 1 96.56 100 VAL A N 1
ATOM 777 C CA . VAL A 1 100 ? 6.258 7.516 0.961 1 96.56 100 VAL A CA 1
ATOM 778 C C . VAL A 1 100 ? 7.406 7.656 1.955 1 96.56 100 VAL A C 1
ATOM 780 O O . VAL A 1 100 ? 7.316 8.43 2.914 1 96.56 100 VAL A O 1
ATOM 783 N N . ASN A 1 101 ? 8.5 6.922 1.706 1 96.38 101 ASN A N 1
ATOM 784 C CA . ASN A 1 101 ? 9.648 6.98 2.605 1 96.38 101 ASN A CA 1
ATOM 785 C C . ASN A 1 101 ? 10.227 8.391 2.68 1 96.38 101 ASN A C 1
ATOM 787 O O . ASN A 1 101 ? 10.727 8.812 3.729 1 96.38 101 ASN A O 1
ATOM 791 N N . SER A 1 102 ? 10.203 9.062 1.609 1 94.75 102 SER A N 1
ATOM 792 C CA . SER A 1 102 ? 10.656 10.453 1.617 1 94.75 102 SER A CA 1
ATOM 793 C C . SER A 1 102 ? 9.812 11.305 2.566 1 94.75 102 SER A C 1
ATOM 795 O O . SER A 1 102 ? 10.352 12.133 3.303 1 94.75 102 SER A O 1
ATOM 797 N N . ILE A 1 103 ? 8.523 11.125 2.557 1 94.69 103 ILE A N 1
ATOM 798 C CA . ILE A 1 103 ? 7.637 11.852 3.459 1 94.69 103 ILE A CA 1
ATOM 799 C C . ILE A 1 103 ? 7.977 11.508 4.906 1 94.69 103 ILE A C 1
ATOM 801 O O . ILE A 1 103 ? 7.965 12.375 5.781 1 94.69 103 ILE A O 1
ATOM 805 N N . LEU A 1 104 ? 8.273 10.242 5.145 1 95.88 104 LEU A N 1
ATOM 806 C CA . LEU A 1 104 ? 8.508 9.734 6.492 1 95.88 104 LEU A CA 1
ATOM 807 C C . LEU A 1 104 ? 9.906 10.117 6.973 1 95.88 104 LEU A C 1
ATOM 809 O O . LEU A 1 104 ? 10.203 10.031 8.164 1 95.88 104 LEU A O 1
ATOM 813 N N . GLY A 1 105 ? 10.773 10.633 6.098 1 89.56 105 GLY A N 1
ATOM 814 C CA . GLY A 1 105 ? 12.148 10.938 6.445 1 89.56 105 GLY A CA 1
ATOM 815 C C . GLY A 1 105 ? 13.016 9.695 6.594 1 89.56 105 GLY A C 1
ATOM 816 O O . GLY A 1 105 ? 13.945 9.68 7.402 1 89.56 105 GLY A O 1
ATOM 817 N N . VAL A 1 106 ? 12.617 8.586 6.086 1 76.88 106 VAL A N 1
ATOM 818 C CA . VAL A 1 106 ? 13.375 7.344 6.176 1 76.88 106 VAL A CA 1
ATOM 819 C C . VAL A 1 106 ? 14.258 7.184 4.941 1 76.88 106 VAL A C 1
ATOM 821 O O . VAL A 1 106 ? 13.797 7.379 3.812 1 76.88 106 VAL A O 1
ATOM 824 N N . THR A 1 107 ? 15.461 7.793 4.719 1 57.97 107 THR A N 1
ATOM 825 C CA . THR A 1 107 ? 16.312 7.645 3.545 1 57.97 107 THR A CA 1
ATOM 826 C C . THR A 1 107 ? 16.828 6.211 3.428 1 57.97 107 THR A C 1
ATOM 828 O O . THR A 1 107 ? 17.156 5.582 4.434 1 57.97 107 THR A O 1
ATOM 831 N N . HIS A 1 108 ? 16.344 5.492 2.541 1 50.19 108 HIS A N 1
ATOM 832 C CA . HIS A 1 108 ? 17 4.227 2.246 1 50.19 108 HIS A CA 1
ATOM 833 C C . HIS A 1 108 ? 18.469 4.453 1.863 1 50.19 108 HIS A C 1
ATOM 835 O O . HIS A 1 108 ? 18.766 5.301 1.02 1 50.19 108 HIS A O 1
ATOM 841 N N . GLU A 1 109 ? 19.516 4.391 2.676 1 36.16 109 GLU A N 1
ATOM 842 C CA . GLU A 1 109 ? 20.844 4.141 2.139 1 36.16 109 GLU A CA 1
ATOM 843 C C . GLU A 1 109 ? 20.844 2.967 1.164 1 36.16 109 GLU A C 1
ATOM 845 O O . GLU A 1 109 ? 20.109 1.997 1.358 1 36.16 109 GLU A O 1
ATOM 850 N N . MET B 1 1 ? 5.758 5.57 -19.188 1 39.78 1 MET B N 1
ATOM 851 C CA . MET B 1 1 ? 4.586 4.734 -18.938 1 39.78 1 MET B CA 1
ATOM 852 C C . MET B 1 1 ? 3.779 5.258 -17.75 1 39.78 1 MET B C 1
ATOM 854 O O . MET B 1 1 ? 4.34 5.852 -16.828 1 39.78 1 MET B O 1
ATOM 858 N N . ALA B 1 2 ? 2.639 5.5 -17.984 1 50.5 2 ALA B N 1
ATOM 859 C CA . ALA B 1 2 ? 1.748 6.125 -17.016 1 50.5 2 ALA B CA 1
ATOM 860 C C . ALA B 1 2 ? 1.777 5.379 -15.68 1 50.5 2 ALA B C 1
ATOM 862 O O . ALA B 1 2 ? 1.757 4.145 -15.648 1 50.5 2 ALA B O 1
ATOM 863 N N . ASP B 1 3 ? 2.346 5.934 -14.68 1 62.84 3 ASP B N 1
ATOM 864 C CA . ASP B 1 3 ? 2.449 5.324 -13.352 1 62.84 3 ASP B CA 1
ATOM 865 C C . ASP B 1 3 ? 1.078 4.891 -12.844 1 62.84 3 ASP B C 1
ATOM 867 O O . ASP B 1 3 ? 0.13 5.676 -12.844 1 62.84 3 ASP B O 1
ATOM 871 N N . HIS B 1 4 ? 0.904 3.504 -12.836 1 83.69 4 HIS B N 1
ATOM 872 C CA . HIS B 1 4 ? -0.397 3.037 -12.375 1 83.69 4 HIS B CA 1
ATOM 873 C C . HIS B 1 4 ? -0.312 2.486 -10.953 1 83.69 4 HIS B C 1
ATOM 875 O O . HIS B 1 4 ? -0.177 1.276 -10.758 1 83.69 4 HIS B O 1
ATOM 881 N N . ILE B 1 5 ? -0.231 3.334 -9.984 1 90.69 5 ILE B N 1
ATOM 882 C CA . ILE B 1 5 ? -0.302 2.912 -8.594 1 90.69 5 ILE B CA 1
ATOM 883 C C . ILE B 1 5 ? -1.755 2.648 -8.203 1 90.69 5 ILE B C 1
ATOM 885 O O . ILE B 1 5 ? -2.598 3.547 -8.289 1 90.69 5 ILE B O 1
ATOM 889 N N . PRO B 1 6 ? -2.004 1.448 -7.805 1 92.69 6 PRO B N 1
ATOM 890 C CA . PRO B 1 6 ? -3.385 1.155 -7.406 1 92.69 6 PRO B CA 1
ATOM 891 C C . PRO B 1 6 ? -3.9 2.104 -6.328 1 92.69 6 PRO B C 1
ATOM 893 O O . PRO B 1 6 ? -3.154 2.477 -5.418 1 92.69 6 PRO B O 1
ATOM 896 N N . SER B 1 7 ? -5.223 2.48 -6.477 1 92.25 7 SER B N 1
ATOM 897 C CA . SER B 1 7 ? -5.844 3.387 -5.516 1 92.25 7 SER B CA 1
ATOM 898 C C . SER B 1 7 ? -5.777 2.824 -4.102 1 92.25 7 SER B C 1
ATOM 900 O O . SER B 1 7 ? -5.664 3.578 -3.133 1 92.25 7 SER B O 1
ATOM 902 N N . GLN B 1 8 ? -5.836 1.491 -3.98 1 92.75 8 GLN B N 1
ATOM 903 C CA . GLN B 1 8 ? -5.785 0.842 -2.676 1 92.75 8 GLN B CA 1
ATOM 904 C C . GLN B 1 8 ? -4.484 1.17 -1.949 1 92.75 8 GLN B C 1
ATOM 906 O O . GLN B 1 8 ? -4.484 1.398 -0.738 1 92.75 8 GLN B O 1
ATOM 911 N N . LEU B 1 9 ? -3.352 1.208 -2.645 1 94.81 9 LEU B N 1
ATOM 912 C CA . LEU B 1 9 ? -2.062 1.526 -2.043 1 94.81 9 LEU B CA 1
ATOM 913 C C . LEU B 1 9 ? -2.037 2.967 -1.539 1 94.81 9 LEU B C 1
ATOM 915 O O . LEU B 1 9 ? -1.611 3.227 -0.412 1 94.81 9 LEU B O 1
ATOM 919 N N . LYS B 1 10 ? -2.559 3.814 -2.318 1 93.62 10 LYS B N 1
ATOM 920 C CA . LYS B 1 10 ? -2.594 5.223 -1.942 1 93.62 10 LYS B CA 1
ATOM 921 C C . LYS B 1 10 ? -3.436 5.438 -0.688 1 93.62 10 LYS B C 1
ATOM 923 O O . LYS B 1 10 ? -3.008 6.121 0.245 1 93.62 10 LYS B O 1
ATOM 928 N N . LYS B 1 11 ? -4.535 4.84 -0.653 1 92.69 11 LYS B N 1
ATOM 929 C CA . LYS B 1 11 ? -5.418 4.945 0.505 1 92.69 11 LYS B CA 1
ATOM 930 C C . LYS B 1 11 ? -4.773 4.332 1.745 1 92.69 11 LYS B C 1
ATOM 932 O O . LYS B 1 11 ? -4.957 4.832 2.857 1 92.69 11 LYS B O 1
ATOM 937 N N . GLY B 1 12 ? -4.027 3.326 1.557 1 94.5 12 GLY B N 1
ATOM 938 C CA . GLY B 1 12 ? -3.43 2.59 2.658 1 94.5 12 GLY B CA 1
ATOM 939 C C . GLY B 1 12 ? -2.369 3.383 3.398 1 94.5 12 GLY B C 1
ATOM 940 O O . GLY B 1 12 ? -2.129 3.152 4.586 1 94.5 12 GLY B O 1
ATOM 941 N N . VAL B 1 13 ? -1.763 4.312 2.701 1 96.19 13 VAL B N 1
ATOM 942 C CA . VAL B 1 13 ? -0.66 5.035 3.328 1 96.19 13 VAL B CA 1
ATOM 943 C C . VAL B 1 13 ? -1.12 6.434 3.73 1 96.19 13 VAL B C 1
ATOM 945 O O . VAL B 1 13 ? -0.343 7.215 4.285 1 96.19 13 VAL B O 1
ATOM 948 N N . LEU B 1 14 ? -2.307 6.746 3.527 1 95.25 14 LEU B N 1
ATOM 949 C CA . LEU B 1 14 ? -2.787 8.117 3.68 1 95.25 14 LEU B CA 1
ATOM 950 C C . LEU B 1 14 ? -2.627 8.594 5.117 1 95.25 14 LEU B C 1
ATOM 952 O O . LEU B 1 14 ? -2.062 9.656 5.363 1 95.25 14 LEU B O 1
ATOM 956 N N . GLU B 1 15 ? -3.164 7.875 6.086 1 96.31 15 GLU B N 1
ATOM 957 C CA . GLU B 1 15 ? -3.057 8.273 7.484 1 96.31 15 GLU B CA 1
ATOM 958 C C . GLU B 1 15 ? -1.597 8.406 7.91 1 96.31 15 GLU B C 1
ATOM 960 O O . GLU B 1 15 ? -1.215 9.398 8.539 1 96.31 15 GLU B O 1
ATOM 965 N N . LEU B 1 16 ? -0.821 7.449 7.586 1 97.25 16 LEU B N 1
ATOM 966 C CA . LEU B 1 16 ? 0.603 7.453 7.902 1 97.25 16 LEU B CA 1
ATOM 967 C C . LEU B 1 16 ? 1.272 8.719 7.375 1 97.25 16 LEU B C 1
ATOM 969 O O . LEU B 1 16 ? 1.993 9.398 8.109 1 97.25 16 LEU B O 1
ATOM 973 N N . CYS B 1 17 ? 1.008 9.047 6.137 1 96.94 17 CYS B N 1
ATOM 974 C CA . CYS B 1 17 ? 1.644 10.195 5.5 1 96.94 17 CYS B CA 1
ATOM 975 C C . CYS B 1 17 ? 1.166 11.5 6.129 1 96.94 17 CYS B C 1
ATOM 977 O O . CYS B 1 17 ? 1.96 12.414 6.344 1 96.94 17 CYS B O 1
ATOM 979 N N . VAL B 1 18 ? -0.101 11.57 6.426 1 97 18 VAL B N 1
ATOM 980 C CA . VAL B 1 18 ? -0.645 12.781 7.031 1 97 18 VAL B CA 1
ATOM 981 C C . VAL B 1 18 ? -0.013 13.008 8.406 1 97 18 VAL B C 1
ATOM 983 O O . VAL B 1 18 ? 0.409 14.117 8.727 1 97 18 VAL B O 1
ATOM 986 N N . LEU B 1 19 ? 0.046 11.984 9.219 1 98.19 19 LEU B N 1
ATOM 987 C CA . LEU B 1 19 ? 0.66 12.102 10.539 1 98.19 19 LEU B CA 1
ATOM 988 C C . LEU B 1 19 ? 2.129 12.5 10.422 1 98.19 19 LEU B C 1
ATOM 990 O O . LEU B 1 19 ? 2.627 13.297 11.219 1 98.19 19 LEU B O 1
ATOM 994 N N . ALA B 1 20 ? 2.783 11.938 9.445 1 98.06 20 ALA B N 1
ATOM 995 C CA . ALA B 1 20 ? 4.191 12.258 9.234 1 98.06 20 ALA B CA 1
ATOM 996 C C . ALA B 1 20 ? 4.375 13.727 8.875 1 98.06 20 ALA B C 1
ATOM 998 O O . ALA B 1 20 ? 5.293 14.383 9.367 1 98.06 20 ALA B O 1
ATOM 999 N N . LEU B 1 21 ? 3.59 14.195 7.969 1 97.19 21 LEU B N 1
ATOM 1000 C CA . LEU B 1 21 ? 3.668 15.602 7.582 1 97.19 21 LEU B CA 1
ATOM 1001 C C . LEU B 1 21 ? 3.406 16.5 8.773 1 97.19 21 LEU B C 1
ATOM 1003 O O . LEU B 1 21 ? 4.098 17.516 8.961 1 97.19 21 LEU B O 1
ATOM 1007 N N . LEU B 1 22 ? 2.439 16.141 9.625 1 97.88 22 LEU B N 1
ATOM 1008 C CA . LEU B 1 22 ? 2.105 16.953 10.797 1 97.88 22 LEU B CA 1
ATOM 1009 C C . LEU B 1 22 ? 3.213 16.891 11.844 1 97.88 22 LEU B C 1
ATOM 1011 O O . LEU B 1 22 ? 3.369 17.812 12.648 1 97.88 22 LEU B O 1
ATOM 1015 N N . ALA B 1 23 ? 3.92 15.773 11.859 1 98 23 ALA B N 1
ATOM 1016 C CA . ALA B 1 23 ? 5.055 15.656 12.766 1 98 23 ALA B CA 1
ATOM 1017 C C . ALA B 1 23 ? 6.152 16.656 12.398 1 98 23 ALA B C 1
ATOM 1019 O O . ALA B 1 23 ? 6.961 17.047 13.25 1 98 23 ALA B O 1
ATOM 1020 N N . GLN B 1 24 ? 6.23 17.016 11.172 1 96.69 24 GLN B N 1
ATOM 1021 C CA . GLN B 1 24 ? 7.223 17.984 10.703 1 96.69 24 GLN B CA 1
ATOM 1022 C C . GLN B 1 24 ? 6.809 19.406 11.047 1 96.69 24 GLN B C 1
ATOM 1024 O O . GLN B 1 24 ? 7.641 20.312 11.055 1 96.69 24 GLN B O 1
ATOM 1029 N N . GLY B 1 25 ? 5.504 19.688 11.195 1 96.94 25 GLY B N 1
ATOM 1030 C CA . GLY B 1 25 ? 4.953 20.984 11.547 1 96.94 25 GLY B CA 1
ATOM 1031 C C . GLY B 1 25 ? 3.443 21.047 11.406 1 96.94 25 GLY B C 1
ATOM 1032 O O . GLY B 1 25 ? 2.861 20.359 10.562 1 96.94 25 GLY B O 1
ATOM 1033 N N . ASP B 1 26 ? 2.85 21.922 12.227 1 97.62 26 ASP B N 1
ATOM 1034 C CA . ASP B 1 26 ? 1.409 22.141 12.125 1 97.62 26 ASP B CA 1
ATOM 1035 C C . ASP B 1 26 ? 1.021 22.578 10.711 1 97.62 26 ASP B C 1
ATOM 1037 O O . ASP B 1 26 ? 1.788 23.266 10.039 1 97.62 26 ASP B O 1
ATOM 1041 N N . SER B 1 27 ? -0.12 22.109 10.281 1 95.69 27 SER B N 1
ATOM 1042 C CA . SER B 1 27 ? -0.558 22.438 8.93 1 95.69 27 SER B CA 1
ATOM 1043 C C . SER B 1 27 ? -2.08 22.422 8.82 1 95.69 27 SER B C 1
ATOM 1045 O O . SER B 1 27 ? -2.764 21.922 9.711 1 95.69 27 SER B O 1
ATOM 1047 N N . TYR B 1 28 ? -2.615 23.047 7.809 1 93.69 28 TYR B N 1
ATOM 1048 C CA . TYR B 1 28 ? -4.043 22.969 7.527 1 93.69 28 TYR B CA 1
ATOM 1049 C C . TYR B 1 28 ? -4.332 21.984 6.41 1 93.69 28 TYR B C 1
ATOM 1051 O O . TYR B 1 28 ? -3.41 21.516 5.734 1 93.69 28 TYR B O 1
ATOM 1059 N N . ALA B 1 29 ? -5.582 21.594 6.273 1 93.5 29 ALA B N 1
ATOM 1060 C CA . ALA B 1 29 ? -5.992 20.469 5.434 1 93.5 29 ALA B CA 1
ATOM 1061 C C . ALA B 1 29 ? -5.582 20.688 3.98 1 93.5 29 ALA B C 1
ATOM 1063 O O . ALA B 1 29 ? -5.094 19.766 3.32 1 93.5 29 ALA B O 1
ATOM 1064 N N . TYR B 1 30 ? -5.691 21.875 3.545 1 91.56 30 TYR B N 1
ATOM 1065 C CA . TYR B 1 30 ? -5.348 22.172 2.16 1 91.56 30 TYR B CA 1
ATOM 1066 C C . TYR B 1 30 ? -3.865 21.938 1.901 1 91.56 30 TYR B C 1
ATOM 1068 O O . TYR B 1 30 ? -3.496 21.344 0.88 1 91.56 30 TYR B O 1
ATOM 1076 N N . ASP B 1 31 ? -3.053 22.469 2.691 1 93.38 31 ASP B N 1
ATOM 1077 C CA . ASP B 1 31 ? -1.608 22.297 2.572 1 93.38 31 ASP B CA 1
ATOM 1078 C C . ASP B 1 31 ? -1.226 20.828 2.615 1 93.38 31 ASP B C 1
ATOM 1080 O O . ASP B 1 31 ? -0.385 20.375 1.833 1 93.38 31 ASP B O 1
ATOM 1084 N N . LEU B 1 32 ? -1.819 20.047 3.488 1 94.94 32 LEU B N 1
ATOM 1085 C CA . LEU B 1 32 ? -1.586 18.609 3.57 1 94.94 32 LEU B CA 1
ATOM 1086 C C . LEU B 1 32 ? -1.969 17.922 2.266 1 94.94 32 LEU B C 1
ATOM 1088 O O . LEU B 1 32 ? -1.21 17.109 1.745 1 94.94 32 LEU B O 1
ATOM 1092 N N . ALA B 1 33 ? -3.139 18.266 1.749 1 93.38 33 ALA B N 1
ATOM 1093 C CA . ALA B 1 33 ? -3.629 17.672 0.504 1 93.38 33 ALA B CA 1
ATOM 1094 C C . ALA B 1 33 ? -2.672 17.953 -0.65 1 93.38 33 ALA B C 1
ATOM 1096 O O . ALA B 1 33 ? -2.389 17.062 -1.461 1 93.38 33 ALA B O 1
ATOM 1097 N N . ARG B 1 34 ? -2.227 19.141 -0.702 1 92.19 34 ARG B N 1
ATOM 1098 C CA . ARG B 1 34 ? -1.306 19.547 -1.758 1 92.19 34 ARG B CA 1
ATOM 1099 C C . ARG B 1 34 ? -0.004 18.766 -1.683 1 92.19 34 ARG B C 1
ATOM 1101 O O . ARG B 1 34 ? 0.498 18.281 -2.703 1 92.19 34 ARG B O 1
ATOM 1108 N N . ASN B 1 35 ? 0.571 18.672 -0.513 1 92 35 ASN B N 1
ATOM 1109 C CA . ASN B 1 35 ? 1.807 17.906 -0.324 1 92 35 ASN B CA 1
ATOM 1110 C C . ASN B 1 35 ? 1.629 16.438 -0.693 1 92 35 ASN B C 1
ATOM 1112 O O . ASN B 1 35 ? 2.498 15.852 -1.334 1 92 35 ASN B O 1
ATOM 1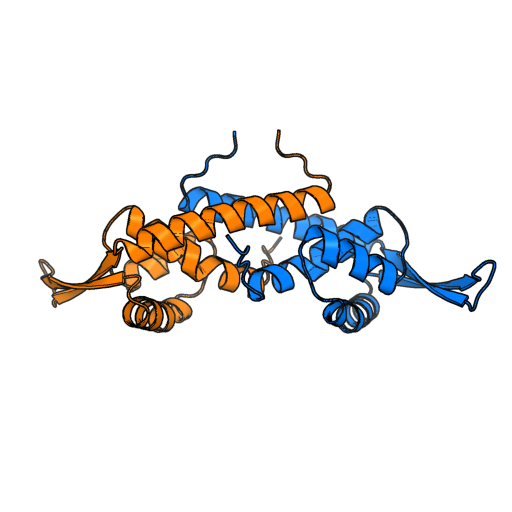116 N N . LEU B 1 36 ? 0.522 15.836 -0.298 1 92.19 36 LEU B N 1
ATOM 1117 C CA . LEU B 1 36 ? 0.249 14.43 -0.584 1 92.19 36 LEU B CA 1
ATOM 1118 C C . LEU B 1 36 ? 0.047 14.211 -2.08 1 92.19 36 LEU B C 1
ATOM 1120 O O . LEU B 1 36 ? 0.495 13.203 -2.629 1 92.19 36 LEU B O 1
ATOM 1124 N N . ALA B 1 37 ? -0.739 15.102 -2.715 1 90.19 37 ALA B N 1
ATOM 1125 C CA . ALA B 1 37 ? -0.932 15.016 -4.16 1 90.19 37 ALA B CA 1
ATOM 1126 C C . ALA B 1 37 ? 0.406 15.023 -4.895 1 90.19 37 ALA B C 1
ATOM 1128 O O . ALA B 1 37 ? 0.608 14.258 -5.84 1 90.19 37 ALA B O 1
ATOM 1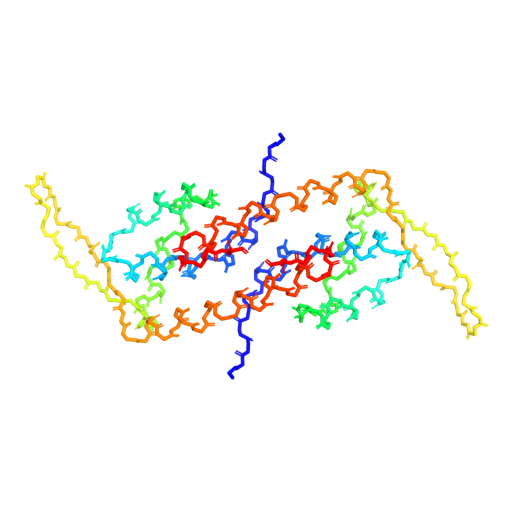129 N N . GLN B 1 38 ? 1.303 15.828 -4.395 1 87.88 38 GLN B N 1
ATOM 1130 C CA . GLN B 1 38 ? 2.615 15.953 -5.016 1 87.88 38 GLN B CA 1
ATOM 1131 C C . GLN B 1 38 ? 3.469 14.719 -4.758 1 87.88 38 GLN B C 1
ATOM 1133 O O . GLN B 1 38 ? 4.191 14.258 -5.645 1 87.88 38 GLN B O 1
ATOM 1138 N N . ALA B 1 39 ? 3.342 14.18 -3.65 1 86.31 39 ALA B N 1
ATOM 1139 C CA . ALA B 1 39 ? 4.254 13.117 -3.238 1 86.31 39 ALA B CA 1
ATOM 1140 C C . ALA B 1 39 ? 3.746 11.75 -3.688 1 86.31 39 ALA B C 1
ATOM 1142 O O . ALA B 1 39 ? 4.527 10.906 -4.133 1 86.31 39 ALA B O 1
ATOM 1143 N N . VAL B 1 40 ? 2.436 11.484 -3.553 1 86.38 40 VAL B N 1
ATOM 1144 C CA . VAL B 1 40 ? 1.933 10.133 -3.812 1 86.38 40 VAL B CA 1
ATOM 1145 C C . VAL B 1 40 ? 0.724 10.203 -4.742 1 86.38 40 VAL B C 1
ATOM 1147 O O . VAL B 1 40 ? 0.007 9.219 -4.918 1 86.38 40 VAL B O 1
ATOM 1150 N N . ASP B 1 41 ? 0.466 11.312 -5.402 1 86.5 41 ASP B N 1
ATOM 1151 C CA . ASP B 1 41 ? -0.605 11.492 -6.375 1 86.5 41 ASP B CA 1
ATOM 1152 C C . ASP B 1 41 ? -1.96 11.117 -5.777 1 86.5 41 ASP B C 1
ATOM 1154 O O . ASP B 1 41 ? -2.715 10.344 -6.375 1 86.5 41 ASP B O 1
ATOM 1158 N N . MET B 1 42 ? -2.168 11.555 -4.578 1 81.69 42 MET B N 1
ATOM 1159 C CA . MET B 1 42 ? -3.461 11.359 -3.928 1 81.69 42 MET B CA 1
ATOM 1160 C C . MET B 1 42 ? -4.352 12.586 -4.105 1 81.69 42 MET B C 1
ATOM 1162 O O . MET B 1 42 ? -3.865 13.719 -4.082 1 81.69 42 MET B O 1
ATOM 1166 N N . GLY B 1 43 ? -5.551 12.273 -4.586 1 67.69 43 GLY B N 1
ATOM 1167 C CA . GLY B 1 43 ? -6.457 13.391 -4.812 1 67.69 43 GLY B CA 1
ATOM 1168 C C . GLY B 1 43 ? -6.789 14.156 -3.545 1 67.69 43 GLY B C 1
ATOM 1169 O O . GLY B 1 43 ? -6.734 13.602 -2.445 1 67.69 43 GLY B O 1
ATOM 1170 N N . GLU B 1 44 ? -7.137 15.344 -3.598 1 64.12 44 GLU B N 1
ATOM 1171 C CA . GLU B 1 44 ? -7.445 16.328 -2.559 1 64.12 44 GLU B CA 1
ATOM 1172 C C . GLU B 1 44 ? -8.68 15.906 -1.758 1 64.12 44 GLU B C 1
ATOM 1174 O O . GLU B 1 44 ? -8.766 16.188 -0.56 1 64.12 44 GLU B O 1
ATOM 1179 N N . GLY B 1 45 ? -9.484 15.102 -2.336 1 73.56 45 GLY B N 1
ATOM 1180 C CA . GLY B 1 45 ? -10.773 14.883 -1.691 1 73.56 45 GLY B CA 1
ATOM 1181 C C . GLY B 1 45 ? -10.703 13.898 -0.542 1 73.56 45 GLY B C 1
ATOM 1182 O O . GLY B 1 45 ? -11.641 13.789 0.249 1 73.56 45 GLY B O 1
ATOM 1183 N N . THR B 1 46 ? -9.633 13.266 -0.254 1 83 46 THR B N 1
ATOM 1184 C CA . THR B 1 46 ? -9.602 12.195 0.735 1 83 46 THR B CA 1
ATOM 1185 C C . THR B 1 46 ? -9.086 12.719 2.076 1 83 46 THR B C 1
ATOM 1187 O O . THR B 1 46 ? -9.156 12.016 3.086 1 83 46 THR B O 1
ATOM 1190 N N . ILE B 1 47 ? -8.773 13.953 2.201 1 90 47 ILE B N 1
ATOM 1191 C CA . ILE B 1 47 ? -8.055 14.453 3.371 1 90 47 ILE B CA 1
ATOM 1192 C C . ILE B 1 47 ? -9.055 14.898 4.438 1 90 47 ILE B C 1
ATOM 1194 O O . ILE B 1 47 ? -8.859 14.648 5.629 1 90 47 ILE B O 1
ATOM 1198 N N . TYR B 1 48 ? -10.172 15.477 4.004 1 90.75 48 TYR B N 1
ATOM 1199 C CA . TYR B 1 48 ? -11.078 16.109 4.957 1 90.75 48 TYR B CA 1
ATOM 1200 C C . TYR B 1 48 ? -11.734 15.07 5.855 1 90.75 48 TYR B C 1
ATOM 1202 O O . TYR B 1 48 ? -11.711 15.195 7.082 1 90.75 48 TYR B O 1
ATOM 1210 N N . PRO B 1 49 ? -12.289 14.062 5.316 1 93.81 49 PRO B N 1
ATOM 1211 C CA . PRO B 1 49 ? -12.844 13.016 6.176 1 93.81 49 PRO B CA 1
ATOM 1212 C C . PRO B 1 49 ? -11.797 12.383 7.082 1 93.81 49 PRO B C 1
ATOM 1214 O O . PRO B 1 49 ? -12.078 12.07 8.242 1 93.81 49 PRO B O 1
ATOM 1217 N N . LEU B 1 50 ? -10.641 12.203 6.633 1 95.62 50 LEU B N 1
ATOM 1218 C CA . LEU B 1 50 ? -9.562 11.641 7.434 1 95.62 50 LEU B CA 1
ATOM 1219 C C . LEU B 1 50 ? -9.227 12.555 8.609 1 95.62 50 LEU B C 1
ATOM 1221 O O . LEU B 1 50 ? -9.062 12.086 9.742 1 95.62 50 LEU B O 1
ATOM 1225 N N . MET B 1 51 ? -9.117 13.852 8.344 1 95.38 51 MET B N 1
ATOM 1226 C CA . MET B 1 51 ? -8.781 14.797 9.398 1 95.38 51 MET B CA 1
ATOM 1227 C C . MET B 1 51 ? -9.828 14.766 10.516 1 95.38 51 MET B C 1
ATOM 1229 O O . MET B 1 51 ? -9.484 14.797 11.695 1 95.38 51 MET B O 1
ATOM 1233 N N . ARG B 1 52 ? -11.07 14.727 10.094 1 95.25 52 ARG B N 1
ATOM 1234 C CA . ARG B 1 52 ? -12.148 14.641 11.07 1 95.25 52 ARG B CA 1
ATOM 1235 C C . ARG B 1 52 ? -12.008 13.383 11.93 1 95.25 52 ARG B C 1
ATOM 1237 O O . ARG B 1 52 ? -12.148 13.445 13.156 1 95.25 52 ARG B O 1
ATOM 1244 N N . ARG B 1 53 ? -11.75 12.258 11.32 1 97.12 53 ARG B N 1
ATOM 1245 C CA . ARG B 1 53 ? -11.586 11 12.039 1 97.12 53 ARG B CA 1
ATOM 1246 C C . ARG B 1 53 ? -10.391 11.062 12.984 1 97.12 53 ARG B C 1
ATOM 1248 O O . ARG B 1 53 ? -10.477 10.625 14.133 1 97.12 53 ARG B O 1
ATOM 1255 N N . LEU B 1 54 ? -9.281 11.609 12.531 1 98.06 54 LEU B N 1
ATOM 1256 C CA . LEU B 1 54 ? -8.07 11.711 13.344 1 98.06 54 LEU B CA 1
ATOM 1257 C C . LEU B 1 54 ? -8.305 12.578 14.57 1 98.06 54 LEU 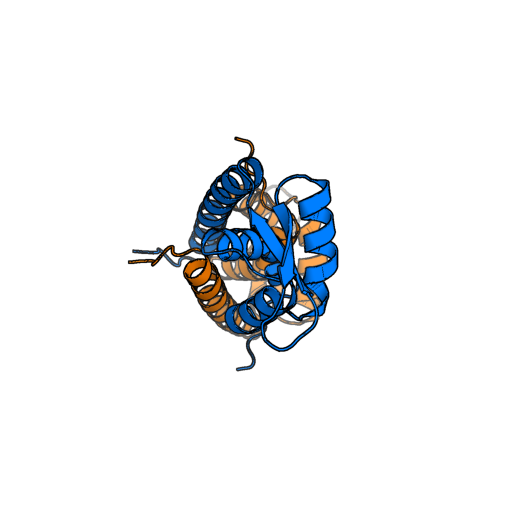B C 1
ATOM 1259 O O . LEU B 1 54 ? -7.77 12.305 15.648 1 98.06 54 LEU B O 1
ATOM 1263 N N . GLN B 1 55 ? -9.07 13.609 14.352 1 97.94 55 GLN B N 1
ATOM 1264 C CA . GLN B 1 55 ? -9.438 14.469 15.469 1 97.94 55 GLN B CA 1
ATOM 1265 C C . GLN B 1 55 ? -10.336 13.742 16.453 1 97.94 55 GLN B C 1
ATOM 1267 O O . GLN B 1 55 ? -10.109 13.789 17.672 1 97.94 55 GLN B O 1
ATOM 1272 N N . THR B 1 56 ? -11.352 13.078 15.922 1 97.69 56 THR B N 1
ATOM 1273 C CA . THR B 1 56 ? -12.281 12.312 16.75 1 97.69 56 THR B CA 1
ATOM 1274 C C . THR B 1 56 ? -11.539 11.242 17.547 1 97.69 56 THR B C 1
ATOM 1276 O O . THR B 1 56 ? -11.852 11 18.703 1 97.69 56 THR B O 1
ATOM 1279 N N . ASP B 1 57 ? -10.5 10.656 16.938 1 97.94 57 ASP B N 1
ATOM 1280 C CA . ASP B 1 57 ? -9.727 9.578 17.562 1 97.94 57 ASP B CA 1
ATOM 1281 C C . ASP B 1 57 ? -8.68 10.141 18.516 1 97.94 57 ASP B C 1
ATOM 1283 O O . ASP B 1 57 ? -7.98 9.375 19.188 1 97.94 57 ASP B O 1
ATOM 1287 N N . GLY B 1 58 ? -8.539 11.438 18.562 1 98.44 58 GLY B N 1
ATOM 1288 C CA . GLY B 1 58 ? -7.633 12.094 19.484 1 98.44 58 GLY B CA 1
ATOM 1289 C C . GLY B 1 58 ? -6.188 12.062 19.016 1 98.44 58 GLY B C 1
ATOM 1290 O O . GLY B 1 58 ? -5.273 12.273 19.828 1 98.44 58 GLY B O 1
ATOM 1291 N N . LEU B 1 59 ? -5.926 11.758 17.766 1 98.69 59 LEU B N 1
ATOM 1292 C CA . LEU B 1 59 ? -4.57 11.656 17.234 1 98.69 59 LEU B CA 1
ATOM 1293 C C . LEU B 1 59 ? -4.051 13.023 16.797 1 98.69 59 LEU B C 1
ATOM 1295 O O . LEU B 1 59 ? -2.838 13.227 16.688 1 98.69 59 LEU B O 1
ATOM 1299 N N . VAL B 1 60 ? -4.977 13.961 16.453 1 98.62 60 VAL B N 1
ATOM 1300 C CA . VAL B 1 60 ? -4.633 15.328 16.094 1 98.62 60 VAL B CA 1
ATOM 1301 C C . VAL B 1 60 ? -5.547 16.297 16.828 1 98.62 60 VAL B C 1
ATOM 1303 O O . VAL B 1 60 ? -6.691 15.969 17.156 1 98.62 60 VAL B O 1
ATOM 1306 N N . ASP B 1 61 ? -4.992 17.453 17.125 1 98.44 61 ASP B N 1
ATOM 1307 C CA . ASP B 1 61 ? -5.754 18.594 17.625 1 98.44 61 ASP B CA 1
ATOM 1308 C C . ASP B 1 61 ? -5.828 19.719 16.594 1 98.44 61 ASP B C 1
ATOM 1310 O O . ASP B 1 61 ? -5.074 19.703 15.609 1 98.44 61 ASP B O 1
ATOM 1314 N N . SER B 1 62 ? -6.746 20.578 16.797 1 97.19 62 SER B N 1
ATOM 1315 C CA . SER B 1 62 ? -6.848 21.688 15.859 1 97.19 62 SER B CA 1
ATOM 1316 C C . SER B 1 62 ? -6.965 23.016 16.594 1 97.19 62 SER B C 1
ATOM 1318 O O . SER B 1 62 ? -7.34 23.062 17.766 1 97.19 62 SER B O 1
ATOM 1320 N N . TYR B 1 63 ? -6.562 24.094 16.016 1 96.12 63 TYR B N 1
ATOM 1321 C CA . TYR B 1 63 ? -6.711 25.453 16.516 1 96.12 63 TYR B CA 1
ATOM 1322 C C . TYR B 1 63 ? -6.855 26.438 15.352 1 96.12 63 TYR B C 1
ATOM 1324 O O . TYR B 1 63 ? -6.484 26.125 14.219 1 96.12 63 TYR B O 1
ATOM 1332 N N . GLN B 1 64 ? -7.477 27.562 15.648 1 94.94 64 GLN B N 1
ATOM 1333 C CA . GLN B 1 64 ? -7.633 28.609 14.633 1 94.94 64 GLN B CA 1
ATOM 1334 C C . GLN B 1 64 ? -6.422 29.531 14.609 1 94.94 64 GLN B C 1
ATOM 1336 O O . GLN B 1 64 ? -5.918 29.938 15.664 1 94.94 64 GLN B O 1
ATOM 1341 N N . GLN B 1 65 ? -5.895 29.703 13.367 1 90 65 GLN B N 1
ATOM 1342 C CA . GLN B 1 65 ? -4.805 30.672 13.219 1 90 65 GLN B CA 1
ATOM 1343 C C . GLN B 1 65 ? -5.16 31.766 12.219 1 90 65 GLN B C 1
ATOM 1345 O O . GLN B 1 65 ? -5.602 31.469 11.109 1 90 65 GLN B O 1
ATOM 1350 N N . GLU B 1 66 ? -5.02 32.969 12.688 1 83.38 66 GLU B N 1
ATOM 1351 C CA . GLU B 1 66 ? -5.348 34.125 11.844 1 83.38 66 GLU B CA 1
ATOM 1352 C C . GLU B 1 66 ? -4.344 34.281 10.703 1 83.38 66 GLU B C 1
ATOM 1354 O O . GLU B 1 66 ? -3.145 34.062 10.891 1 83.38 66 GLU B O 1
ATOM 1359 N N . SER B 1 67 ? -4.906 34.281 9.523 1 74.69 67 SER B N 1
ATOM 1360 C CA . SER B 1 67 ? -4.035 34.531 8.383 1 74.69 67 SER B CA 1
ATOM 1361 C C . SER B 1 67 ? -3.775 36.031 8.219 1 74.69 67 SER B C 1
ATOM 1363 O O . SER B 1 67 ? -4.504 36.875 8.773 1 74.69 67 SER B O 1
ATOM 1365 N N . GLU B 1 68 ? -2.494 36.438 7.738 1 70 68 GLU B N 1
ATOM 1366 C CA . GLU B 1 68 ? -2.178 37.844 7.523 1 70 68 GLU B CA 1
ATOM 1367 C C . GLU B 1 68 ? -3.213 38.531 6.621 1 70 68 GLU B C 1
ATOM 1369 O O . GLU B 1 68 ? -3.55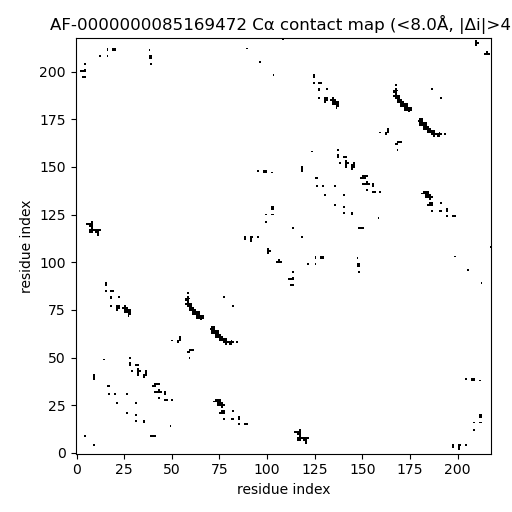5 39.688 6.82 1 70 68 GLU B O 1
ATOM 1374 N N . SER B 1 69 ? -3.568 37.969 5.547 1 68.06 69 SER B N 1
ATOM 1375 C CA . SER B 1 69 ? -4.426 38.656 4.582 1 68.06 69 SER B CA 1
ATOM 1376 C C . SER B 1 69 ? -5.711 37.875 4.336 1 68.06 69 SER B C 1
ATOM 1378 O O . SER B 1 69 ? -6.371 38.062 3.309 1 68.06 69 SER B O 1
ATOM 1380 N N . GLY B 1 70 ? -6.082 37.125 5.406 1 68.94 70 GLY B N 1
ATOM 1381 C CA . GLY B 1 70 ? -7.309 36.375 5.113 1 68.94 70 GLY B CA 1
ATOM 1382 C C . GLY B 1 70 ? -7.941 35.75 6.34 1 68.94 70 GLY B C 1
ATOM 1383 O O . GLY B 1 70 ? -7.508 36.031 7.469 1 68.94 70 GLY B O 1
ATOM 1384 N N . PRO B 1 71 ? -9.078 35.156 6.121 1 76.75 71 PRO B N 1
ATOM 1385 C CA . PRO B 1 71 ? -9.805 34.5 7.219 1 76.75 71 PRO B CA 1
ATOM 1386 C C . PRO B 1 71 ? -8.938 33.531 8.008 1 76.75 71 PRO B C 1
ATOM 1388 O O . PRO B 1 71 ? -7.871 33.125 7.535 1 76.75 71 PRO B O 1
ATOM 1391 N N . SER B 1 72 ? -9.336 33.406 9.156 1 86.56 72 SER B N 1
ATOM 1392 C CA . SER B 1 72 ? -8.672 32.438 10.008 1 86.56 72 SER B CA 1
ATOM 1393 C C . SER B 1 72 ? -8.695 31.047 9.383 1 86.56 72 SER B C 1
ATOM 1395 O O . SER B 1 72 ? -9.609 30.719 8.625 1 86.56 72 SER B O 1
ATOM 1397 N N . ARG B 1 73 ? -7.609 30.344 9.477 1 89.81 73 ARG B N 1
ATOM 1398 C CA . ARG B 1 73 ? -7.547 28.953 9.031 1 89.81 73 ARG B CA 1
ATOM 1399 C C . ARG B 1 73 ? -7.445 28 10.219 1 89.81 73 ARG B C 1
ATOM 1401 O O . ARG B 1 73 ? -6.844 28.344 11.242 1 89.81 73 ARG B O 1
ATOM 1408 N N . LYS B 1 74 ? -8.086 26.906 9.969 1 93.5 74 LYS B N 1
ATOM 1409 C CA . LYS B 1 74 ? -7.969 25.844 10.961 1 93.5 74 LYS B CA 1
ATOM 1410 C C . LYS B 1 74 ? -6.68 25.047 10.773 1 93.5 74 LYS B C 1
ATOM 1412 O O . LYS B 1 74 ? -6.465 24.438 9.719 1 93.5 74 LYS B O 1
ATOM 1417 N N . TYR B 1 75 ? -5.82 25.109 11.812 1 96.19 75 TYR B N 1
ATOM 1418 C CA . TYR B 1 75 ? -4.562 24.375 11.805 1 96.19 75 TYR B CA 1
ATOM 1419 C C . TYR B 1 75 ? -4.668 23.094 12.641 1 96.19 75 TYR B C 1
ATOM 1421 O O . TYR B 1 75 ? -5.422 23.047 13.609 1 96.19 75 TYR B O 1
ATOM 1429 N N . TYR B 1 76 ? -3.918 22.125 12.188 1 97.56 76 TYR B N 1
ATOM 1430 C CA . TYR B 1 76 ? -3.867 20.859 12.883 1 97.56 76 TYR B CA 1
ATOM 1431 C C . TYR B 1 76 ? -2.471 20.578 13.438 1 97.56 76 TYR B C 1
ATOM 1433 O O . TYR B 1 76 ? -1.472 20.953 12.812 1 97.56 76 TYR B O 1
ATOM 1441 N N . ARG B 1 77 ? -2.441 19.938 14.578 1 98.19 77 ARG B N 1
ATOM 1442 C CA . ARG B 1 77 ? -1.198 19.531 15.234 1 98.19 77 ARG B CA 1
ATOM 1443 C C . ARG B 1 77 ? -1.302 18.109 15.789 1 98.19 77 ARG B C 1
ATOM 1445 O O . ARG B 1 77 ? -2.361 17.703 16.266 1 98.19 77 ARG B O 1
ATOM 1452 N N . LEU B 1 78 ? -0.181 17.422 15.797 1 98.12 78 LEU B N 1
ATOM 1453 C CA . LEU B 1 78 ? -0.138 16.078 16.359 1 98.12 78 LEU B CA 1
ATOM 1454 C C . LEU B 1 78 ? -0.237 16.125 17.875 1 98.12 78 LEU B C 1
ATOM 1456 O O . LEU B 1 78 ? 0.368 16.984 18.531 1 98.12 78 LEU B O 1
ATOM 1460 N N . THR B 1 79 ? -1.048 15.188 18.391 1 98.62 79 THR B N 1
ATOM 1461 C CA . THR B 1 79 ? -1.025 14.961 19.828 1 98.62 79 THR B CA 1
ATOM 1462 C C . THR B 1 79 ? 0.049 13.945 20.203 1 98.62 79 THR B C 1
ATOM 1464 O O . THR B 1 79 ? 0.706 13.383 19.328 1 98.62 79 THR B O 1
ATOM 1467 N N . GLU B 1 80 ? 0.22 13.703 21.5 1 98.44 80 GLU B N 1
ATOM 1468 C CA . GLU B 1 80 ? 1.111 12.641 21.938 1 98.44 80 GLU B CA 1
ATOM 1469 C C . GLU B 1 80 ? 0.644 11.281 21.422 1 98.44 80 GLU B C 1
ATOM 1471 O O . GLU B 1 80 ? 1.457 10.461 20.984 1 98.44 80 GLU B O 1
ATOM 1476 N N . ALA B 1 81 ? -0.63 11.047 21.453 1 98.56 81 ALA B N 1
ATOM 1477 C CA . ALA B 1 81 ? -1.199 9.812 20.922 1 98.56 81 ALA B CA 1
ATOM 1478 C C . ALA B 1 81 ? -0.944 9.688 19.422 1 98.56 81 ALA B C 1
ATOM 1480 O O . ALA B 1 81 ? -0.697 8.594 18.922 1 98.56 81 ALA B O 1
ATOM 1481 N N . GLY B 1 82 ? -1.057 10.836 18.734 1 98.62 82 GLY B N 1
ATOM 1482 C CA . GLY B 1 82 ? -0.762 10.859 17.312 1 98.62 82 GLY B CA 1
ATOM 1483 C C . GLY B 1 82 ? 0.674 10.484 17 1 98.62 82 GLY B C 1
ATOM 1484 O O . GLY B 1 82 ? 0.937 9.766 16.031 1 98.62 82 GLY B O 1
ATOM 1485 N N . LEU B 1 83 ? 1.578 10.969 17.844 1 98.38 83 LEU B N 1
ATOM 1486 C CA . LEU B 1 83 ? 2.992 10.664 17.656 1 98.38 83 LEU B CA 1
ATOM 1487 C C . LEU B 1 83 ? 3.264 9.188 17.891 1 98.38 83 LEU B C 1
ATOM 1489 O O . LEU B 1 83 ? 4.035 8.57 17.156 1 98.38 83 LEU B O 1
ATOM 1493 N N . LEU B 1 84 ? 2.645 8.648 18.859 1 98.12 84 LEU B N 1
ATOM 1494 C CA . LEU B 1 84 ? 2.781 7.219 19.141 1 98.12 84 LEU B CA 1
ATOM 1495 C C . LEU B 1 84 ? 2.221 6.387 18 1 98.12 84 LEU B C 1
ATOM 1497 O O . LEU B 1 84 ? 2.828 5.395 17.594 1 98.12 84 LEU B O 1
ATOM 1501 N N . SER B 1 85 ? 1.065 6.82 17.484 1 97.94 85 SER B N 1
ATOM 1502 C CA . SER B 1 85 ? 0.46 6.129 16.359 1 97.94 85 SER B CA 1
ATOM 1503 C C . SER B 1 85 ? 1.36 6.191 15.125 1 97.94 85 SER B C 1
ATOM 1505 O O . SER B 1 85 ? 1.531 5.191 14.422 1 97.94 85 SER B O 1
ATOM 1507 N N . LEU B 1 86 ? 1.927 7.332 14.875 1 98 86 LEU B N 1
ATOM 1508 C CA . LEU B 1 86 ? 2.852 7.492 13.758 1 98 86 LEU B CA 1
ATOM 1509 C C . LEU B 1 86 ? 4.02 6.52 13.883 1 98 86 LEU B C 1
ATOM 1511 O O . LEU B 1 86 ? 4.375 5.848 12.906 1 98 86 LEU B O 1
ATOM 1515 N N . THR B 1 87 ? 4.602 6.484 15.047 1 97.69 87 THR B N 1
ATOM 1516 C CA . THR B 1 87 ? 5.746 5.609 15.273 1 97.69 87 THR B CA 1
ATOM 1517 C C . THR B 1 87 ? 5.379 4.152 15.008 1 97.69 87 THR B C 1
ATOM 1519 O O . THR B 1 87 ? 6.109 3.436 14.32 1 97.69 87 THR B O 1
ATOM 1522 N N . ALA B 1 88 ? 4.258 3.727 15.477 1 97.56 88 ALA B N 1
ATOM 1523 C CA . ALA B 1 88 ? 3.789 2.357 15.281 1 97.56 88 ALA B CA 1
ATOM 1524 C C . ALA B 1 88 ? 3.535 2.074 13.797 1 97.56 88 ALA B C 1
ATOM 1526 O O . ALA B 1 88 ? 3.93 1.025 13.289 1 97.56 88 ALA B O 1
ATOM 1527 N N . GLN B 1 89 ? 2.85 3.002 13.156 1 97.38 89 GLN B N 1
ATOM 1528 C CA . GLN B 1 89 ? 2.533 2.82 11.742 1 97.38 89 GLN B CA 1
ATOM 1529 C C . GLN B 1 89 ? 3.801 2.799 10.898 1 97.38 89 GLN B C 1
ATOM 1531 O O . GLN B 1 89 ? 3.881 2.064 9.906 1 97.38 89 GLN B O 1
ATOM 1536 N N . LYS B 1 90 ? 4.762 3.635 11.242 1 97.06 90 LYS B N 1
ATOM 1537 C CA . LYS B 1 90 ? 6.043 3.643 10.539 1 97.06 90 LYS B CA 1
ATOM 1538 C C . LYS B 1 90 ? 6.727 2.281 10.625 1 97.06 90 LYS B C 1
ATOM 1540 O O . LYS B 1 90 ? 7.254 1.782 9.625 1 97.06 90 LYS B O 1
ATOM 1545 N N . GLN B 1 91 ? 6.715 1.745 11.75 1 96.88 91 GLN B N 1
ATOM 1546 C CA . GLN B 1 91 ? 7.305 0.423 11.938 1 96.88 91 GLN B CA 1
ATOM 1547 C C . GLN B 1 91 ? 6.566 -0.629 11.109 1 96.88 91 GLN B C 1
ATOM 1549 O O . GLN B 1 91 ? 7.191 -1.473 10.469 1 96.88 91 GLN B O 1
ATOM 1554 N N . ASP B 1 92 ? 5.262 -0.562 11.172 1 96.19 92 ASP B N 1
ATOM 1555 C CA . ASP B 1 92 ? 4.449 -1.484 10.383 1 96.19 92 ASP B CA 1
ATOM 1556 C C . ASP B 1 92 ? 4.746 -1.335 8.891 1 96.19 92 ASP B C 1
ATOM 1558 O O . ASP B 1 92 ? 4.871 -2.33 8.18 1 96.19 92 ASP B O 1
ATOM 1562 N N . TRP B 1 93 ? 4.863 -0.094 8.461 1 96.62 93 TRP B N 1
ATOM 1563 C CA . TRP B 1 93 ? 5.156 0.195 7.062 1 96.62 93 TRP B CA 1
ATOM 1564 C C . TRP B 1 93 ? 6.492 -0.415 6.648 1 96.62 93 TRP B C 1
ATOM 1566 O O . TRP B 1 93 ? 6.59 -1.061 5.602 1 96.62 93 TRP B O 1
ATOM 1576 N N . GLN B 1 94 ? 7.473 -0.239 7.441 1 95.75 94 GLN B N 1
ATOM 1577 C CA . GLN B 1 94 ? 8.797 -0.76 7.137 1 95.75 94 GLN B CA 1
ATOM 1578 C C . GLN B 1 94 ? 8.789 -2.283 7.055 1 95.75 94 GLN B C 1
ATOM 1580 O O . GLN B 1 94 ? 9.383 -2.867 6.145 1 95.75 94 GLN B O 1
ATOM 1585 N N . ARG B 1 95 ? 8.125 -2.895 7.957 1 94.44 95 ARG B N 1
ATOM 1586 C CA . ARG B 1 95 ? 8.031 -4.352 7.941 1 94.44 95 ARG B CA 1
ATOM 1587 C C . ARG B 1 95 ? 7.266 -4.836 6.715 1 94.44 95 ARG B C 1
ATOM 1589 O O . ARG B 1 95 ? 7.66 -5.816 6.078 1 94.44 95 ARG B O 1
ATOM 1596 N N . PHE B 1 96 ? 6.18 -4.168 6.441 1 95.56 96 PHE B N 1
ATOM 1597 C CA . PHE B 1 96 ? 5.344 -4.539 5.309 1 95.56 96 PHE B CA 1
ATOM 1598 C C . PHE B 1 96 ? 6.117 -4.418 4 1 95.56 96 PHE B C 1
ATOM 1600 O O . PHE B 1 96 ? 6.117 -5.34 3.184 1 95.56 96 PHE B O 1
ATOM 1607 N N . THR B 1 97 ? 6.742 -3.273 3.812 1 96.62 97 THR B N 1
ATOM 1608 C CA . THR B 1 97 ? 7.504 -3.057 2.588 1 96.62 97 THR B CA 1
ATOM 1609 C C . THR B 1 97 ? 8.641 -4.07 2.467 1 96.62 97 THR B C 1
ATOM 1611 O O . THR B 1 97 ? 8.922 -4.566 1.375 1 96.62 97 THR B O 1
ATOM 1614 N N . ALA B 1 98 ? 9.305 -4.418 3.559 1 95.25 98 ALA B N 1
ATOM 1615 C CA . ALA B 1 98 ? 10.352 -5.438 3.539 1 95.25 98 ALA B CA 1
ATOM 1616 C C . ALA B 1 98 ? 9.797 -6.789 3.105 1 95.25 98 ALA B C 1
ATOM 1618 O O . ALA B 1 98 ? 10.438 -7.52 2.348 1 95.25 98 ALA B O 1
ATOM 1619 N N . SER B 1 99 ? 8.656 -7.109 3.576 1 94.69 99 SER B N 1
ATOM 1620 C CA . SER B 1 99 ? 8.031 -8.375 3.225 1 94.69 99 SER B CA 1
ATOM 1621 C C . SER B 1 99 ? 7.691 -8.43 1.738 1 94.69 99 SER B C 1
ATOM 1623 O O . SER B 1 99 ? 7.953 -9.438 1.073 1 94.69 99 SER B O 1
ATOM 1625 N N . VAL B 1 100 ? 7.098 -7.41 1.246 1 96.62 100 VAL B N 1
ATOM 1626 C CA . VAL B 1 100 ? 6.758 -7.355 -0.172 1 96.62 100 VAL B CA 1
ATOM 1627 C C . VAL B 1 100 ? 8.031 -7.426 -1.012 1 96.62 100 VAL B C 1
ATOM 1629 O O . VAL B 1 100 ? 8.109 -8.203 -1.97 1 96.62 100 VAL B O 1
ATOM 1632 N N . ASN B 1 101 ? 9.039 -6.625 -0.631 1 96.31 101 ASN B N 1
ATOM 1633 C CA . ASN B 1 101 ? 10.297 -6.617 -1.376 1 96.31 101 ASN B CA 1
ATOM 1634 C C . ASN B 1 101 ? 10.961 -7.992 -1.373 1 96.31 101 ASN B C 1
ATOM 1636 O O . ASN B 1 101 ? 11.602 -8.375 -2.35 1 96.31 101 ASN B O 1
ATOM 1640 N N . SER B 1 102 ? 10.828 -8.68 -0.309 1 94.75 102 SER B N 1
ATOM 1641 C CA . SER B 1 102 ? 11.359 -10.039 -0.255 1 94.75 102 SER B CA 1
ATOM 1642 C C . SER B 1 102 ? 10.695 -10.93 -1.302 1 94.75 102 SER B C 1
ATOM 1644 O O . SER B 1 102 ? 11.367 -11.727 -1.96 1 94.75 102 SER B O 1
ATOM 1646 N N . ILE B 1 103 ? 9.406 -10.82 -1.464 1 94.69 103 ILE B N 1
ATOM 1647 C CA . ILE B 1 103 ? 8.68 -11.594 -2.469 1 94.69 103 ILE B CA 1
ATOM 1648 C C . ILE B 1 103 ? 9.18 -11.227 -3.863 1 94.69 103 ILE B C 1
ATOM 1650 O O . ILE B 1 103 ? 9.328 -12.094 -4.727 1 94.69 103 ILE B O 1
ATOM 1654 N N . LEU B 1 104 ? 9.43 -9.938 -4.066 1 95.94 104 LEU B N 1
ATOM 1655 C CA . LEU B 1 104 ? 9.812 -9.422 -5.375 1 95.94 104 LEU B CA 1
ATOM 1656 C C . LEU B 1 104 ? 11.273 -9.727 -5.676 1 95.94 104 LEU B C 1
ATOM 1658 O O . LEU B 1 104 ? 11.711 -9.617 -6.824 1 95.94 104 LEU B O 1
ATOM 1662 N N . GLY B 1 105 ? 12.039 -10.195 -4.699 1 89.62 105 GLY B N 1
ATOM 1663 C CA . GLY B 1 105 ? 13.469 -10.422 -4.871 1 89.62 105 GLY B CA 1
ATOM 1664 C C . GLY B 1 105 ? 14.281 -9.141 -4.902 1 89.62 105 GLY B C 1
ATOM 1665 O O . GLY B 1 105 ? 15.305 -9.07 -5.582 1 89.62 105 GLY B O 1
ATOM 1666 N N . VAL B 1 106 ? 13.758 -8.062 -4.449 1 76.44 106 VAL B N 1
ATOM 1667 C CA . VAL B 1 106 ? 14.453 -6.777 -4.438 1 76.44 106 VAL B CA 1
ATOM 1668 C C . VAL B 1 106 ? 15.172 -6.586 -3.102 1 76.44 106 VAL B C 1
ATOM 1670 O O . VAL B 1 106 ? 14.586 -6.812 -2.039 1 76.44 106 VAL B O 1
ATOM 1673 N N . THR B 1 107 ? 16.359 -7.16 -2.723 1 57.75 107 THR B N 1
ATOM 1674 C CA . THR B 1 107 ? 17.047 -6.973 -1.452 1 57.75 107 THR B CA 1
ATOM 1675 C C . THR B 1 107 ? 17.516 -5.527 -1.297 1 57.75 107 THR B C 1
ATOM 1677 O O . THR B 1 107 ? 17.953 -4.902 -2.266 1 57.75 107 THR B O 1
ATOM 1680 N N . HIS B 1 108 ? 16.891 -4.812 -0.483 1 50.12 108 HIS B N 1
ATOM 1681 C CA . HIS B 1 108 ? 17.469 -3.525 -0.12 1 50.12 108 HIS B CA 1
ATOM 1682 C C . HIS B 1 108 ? 18.891 -3.693 0.428 1 50.12 108 HIS B C 1
ATOM 1684 O O . HIS B 1 108 ? 19.125 -4.52 1.313 1 50.12 108 HIS B O 1
ATOM 1690 N N . GLU B 1 109 ? 20 -3.596 -0.279 1 36.28 109 GLU B N 1
ATOM 1691 C CA . GLU B 1 109 ? 21.25 -3.275 0.412 1 36.28 109 GLU B CA 1
ATOM 1692 C C . GLU B 1 109 ? 21.062 -2.094 1.36 1 36.28 109 GLU B C 1
ATOM 1694 O O . GLU B 1 109 ? 20.328 -1.158 1.059 1 36.28 109 GLU B O 1
#

Radius of gyration: 20.44 Å; Cα contacts (8 Å, |Δi|>4): 279; chains: 2; bounding box: 34×78×44 Å

Foldseek 3Di:
DPDDDDPVVLVVCLLLQLLVVLVVHKDALQVSQVVSCVPPVDHSPPRVVVVVVCVVVVQKDWDWDDDPPDHTTIIIHGDPNVVVVNVVVVVVVVVVVCVVCVVVVNDDD/DPDDDDPVVLVVCLLLQLLVVQVVHKDALQVSQVVSCVPPVDHSPPRVVVVVVCVVVVQKDWDWDDDPPDHTTIIIHGDPNVVVVNVVVVVVVVVVVCVVCVVVVNDDD

Organism: Herbaspirillum seropedicae (strain SmR1) (NCBI:txid757424)

InterPro domains:
  IPR005149 Transcription regulator PadR, N-terminal [PF03551] (18-84)
  IPR036388 Winged helix-like DNA-binding domain superfamily [G3DSA:1.10.10.10] (1-105)
  IPR036390 Winged helix DNA-binding domain superfamily [SSF46785] (14-104)
  IPR052509 Metal-responsive DNA-binding regulator [PTHR33169] (11-105)

Nearest PDB structures (foldseek):
  5zqh-assembly1_A-2  TM=8.988E-01  e=3.508E-07  Streptococcus pneumoniae
  3l7w-assembly1_A-2  TM=8.270E-01  e=8.012E-07  Streptococcus mutans UA159
  5x11-assembly4_G  TM=8.075E-01  e=6.840E-05  Bacillus spizizenii str. W23
  5x11-assembly4_H  TM=8.078E-01  e=8.819E-05  Bacillus spizizenii str. W23
  5x11-assembly2_E  TM=6.547E-01  e=5.653E-05  Bacillus spizizenii str. W23

Solvent-accessible surface area (backbone atoms only — not comparable to full-atom values): 11985 Å² total; per-residue (Å²): 127,83,80,75,71,49,68,39,38,51,60,40,43,43,64,54,50,52,47,35,50,30,70,77,39,69,43,33,70,66,62,51,28,51,53,41,30,71,52,65,67,39,71,60,81,64,46,61,66,49,51,53,49,34,38,75,71,50,27,32,46,72,48,80,40,77,41,94,89,48,71,66,38,64,32,33,36,62,31,73,59,22,51,52,49,38,53,52,45,50,52,37,48,53,53,50,52,51,35,52,30,55,62,64,66,51,75,80,105,125,81,78,75,70,50,67,38,38,51,62,40,43,42,66,56,50,51,46,35,52,30,70,76,40,68,44,31,69,67,61,52,25,51,54,39,27,70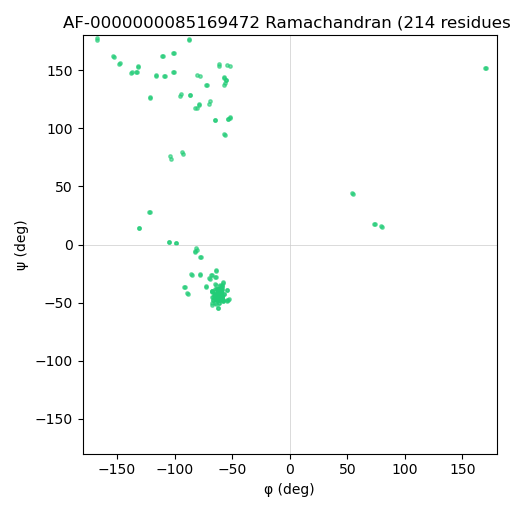,54,66,67,40,72,58,80,64,46,61,66,48,52,53,50,34,38,74,71,51,27,31,46,73,49,79,41,77,42,95,91,49,70,65,39,64,32,32,35,62,31,75,58,23,52,52,49,39,53,53,47,51,51,39,48,53,52,50,52,51,34,53,30,56,64,66,67,51,75,81,104

pLDDT: mean 90.17, std 12.56, range [36.16, 98.69]

Secondary structure (DSSP, 8-state):
------HHHHHHHHHHHHHHHHHHS-B-HHHHHHHHHHHH---GGGHHHHHHHHHHTTSEEEEEE--SSS--EEEEEE-HHHHHHHHHHHHHHHHHHHHHHHHHT----/------HHHHHHHHHHHHHHHHHHS-B-HHHHHHHHHHHH---GGGHHHHHHHHHHTTSEEEEEE--SSS--EEEEEE-HHHHHHHHHHHHHHHHHHHHHHHHHT----

Sequence (218 aa):
MADHIPSQLKKGVLELCVLALLAQGDSYAYDLARNLAQAVDMGEGTIYPLMRRLQTDGLVDSYQQESESGPSRKYYRLTEAGLLSLTAQKQDWQRFTASVNSILGVTHEMADHIPSQLKKGVLELCVLALLAQGDSYAYDLARNLAQAVDMGEGTIYPLMRRLQTDGLVDSYQQESESGPSRKYYRLTEAGLLSLTAQKQDWQRFTASVNSILGVTHE